Protein AF-A0A1E3Y4F1-F1 (afdb_monomer)

Foldseek 3Di:
DDWDWDADPLEIEIEDAEEADPVCLVVVLVVLVVVVVVPRQHYEYECQRYPYYDPSNVLSLLVSQVVSVVVLGAYEYENQDPRNVVVCVVVVNPVVHHYDHDDVVSSVVRVVCVVDVDDPDDDDDPVVVVVSVVVNVVVVVVVPPDDDDDDDPPDVPVVVVVVVVVPDDDPDPDDDDDD

Mean predicted aligned error: 14.61 Å

Nearest PDB structures (foldseek):
  1th8-assembly1_B  TM=9.232E-01  e=1.008E-09  Geobacillus stearothermophilus
  1til-assembly1_B  TM=9.356E-01  e=2.520E-09  Geobacillus stearothermophilus
  1sbo-assembly1_A  TM=9.143E-01  e=2.019E-07  Thermotoga maritima
  2ka5-assembly1_A  TM=8.966E-01  e=1.638E-06  Thermotoga maritima
  3zxn-assembly1_A  TM=8.193E-01  e=1.023E-05  Moorella thermoacetica ATCC 39073

Solvent-accessible surface area (backbone atoms only — not comparable to full-atom values): 10620 Å² total; per-residue (Å²): 109,55,72,49,75,50,77,55,98,81,27,38,37,35,40,44,36,42,55,28,33,77,81,37,22,57,62,55,40,50,53,53,51,50,45,42,73,75,65,54,44,26,38,30,37,40,34,63,53,36,74,42,66,38,72,49,28,50,48,47,53,50,54,48,42,54,59,24,54,78,70,77,26,43,56,28,40,21,32,66,38,74,67,44,45,49,51,32,54,76,69,65,41,59,86,79,47,52,73,43,76,40,68,71,57,34,51,49,53,49,54,46,50,73,77,42,94,75,85,91,86,74,82,67,54,73,64,56,48,49,56,49,49,53,66,54,52,60,60,70,68,71,80,75,84,87,80,82,77,86,89,92,84,86,55,71,67,64,48,53,54,53,54,58,58,70,69,65,71,92,81,77,96,80,86,84,83,90,131

Structure (mmCIF, N/CA/C/O backbone):
data_AF-A0A1E3Y4F1-F1
#
_entry.id   AF-A0A1E3Y4F1-F1
#
loop_
_atom_site.group_PDB
_atom_site.id
_atom_site.type_symbol
_atom_site.label_atom_id
_atom_site.label_alt_id
_atom_site.label_comp_id
_atom_site.label_asym_id
_atom_site.label_entity_id
_atom_site.label_seq_id
_atom_site.pdbx_PDB_ins_code
_atom_site.Cartn_x
_atom_site.Cartn_y
_atom_site.Cartn_z
_atom_site.occupancy
_atom_site.B_iso_or_equiv
_atom_site.auth_seq_id
_atom_site.auth_comp_id
_atom_site.auth_asym_id
_atom_site.auth_atom_id
_atom_site.pdbx_PDB_model_num
ATOM 1 N N . MET A 1 1 ? 14.182 -4.616 0.245 1.00 84.06 1 MET A N 1
ATOM 2 C CA . MET A 1 1 ? 13.225 -3.517 0.500 1.00 84.06 1 MET A CA 1
ATOM 3 C C . MET A 1 1 ? 12.906 -3.543 1.983 1.00 84.06 1 MET A C 1
ATOM 5 O O . MET A 1 1 ? 12.729 -4.639 2.499 1.00 84.06 1 MET A O 1
ATOM 9 N N . ALA A 1 2 ? 12.867 -2.395 2.658 1.00 87.25 2 ALA A N 1
ATOM 10 C CA . ALA A 1 2 ? 12.383 -2.315 4.036 1.00 87.25 2 ALA A CA 1
ATOM 11 C C . ALA A 1 2 ? 10.974 -1.716 4.046 1.00 87.25 2 ALA A C 1
ATOM 13 O O . ALA A 1 2 ? 10.714 -0.758 3.312 1.00 87.25 2 ALA A O 1
ATOM 14 N N . VAL A 1 3 ? 10.089 -2.281 4.866 1.00 91.06 3 VAL A N 1
ATOM 15 C CA . VAL A 1 3 ? 8.741 -1.760 5.109 1.00 91.06 3 VAL A CA 1
ATOM 16 C C . VAL A 1 3 ? 8.656 -1.412 6.581 1.00 91.06 3 VAL A C 1
ATOM 18 O O . VAL A 1 3 ? 8.758 -2.291 7.431 1.00 91.06 3 VAL A O 1
ATOM 21 N N . ALA A 1 4 ? 8.514 -0.126 6.879 1.00 93.25 4 ALA A N 1
ATOM 22 C CA . ALA A 1 4 ? 8.180 0.314 8.223 1.00 93.25 4 ALA A CA 1
ATOM 23 C C . ALA A 1 4 ? 6.662 0.473 8.328 1.00 93.25 4 ALA A C 1
ATOM 25 O O . ALA A 1 4 ? 6.019 0.911 7.374 1.00 93.25 4 ALA A O 1
ATOM 26 N N . SER A 1 5 ? 6.093 0.152 9.487 1.00 92.31 5 SER A N 1
ATOM 27 C CA . SER A 1 5 ? 4.697 0.457 9.794 1.00 92.31 5 SER A CA 1
ATOM 28 C C . SER A 1 5 ? 4.592 1.115 11.160 1.00 92.31 5 SER A C 1
ATOM 30 O O . SER A 1 5 ? 5.183 0.632 12.124 1.00 92.31 5 SER A O 1
ATOM 32 N N . THR A 1 6 ? 3.814 2.185 11.257 1.00 94.75 6 THR A N 1
ATOM 33 C CA . THR A 1 6 ? 3.471 2.840 12.523 1.00 94.75 6 THR A CA 1
ATOM 34 C C . THR A 1 6 ? 1.968 3.068 12.590 1.00 94.75 6 THR A C 1
ATOM 36 O O . THR A 1 6 ? 1.309 3.157 11.559 1.00 94.75 6 THR A O 1
ATOM 39 N N . THR A 1 7 ? 1.402 3.133 13.792 1.00 93.50 7 THR A N 1
ATOM 40 C CA . THR A 1 7 ? -0.025 3.425 13.975 1.00 93.50 7 THR A CA 1
ATOM 41 C C . THR A 1 7 ? -0.181 4.790 14.628 1.00 93.50 7 THR A C 1
ATOM 43 O O . THR A 1 7 ? 0.391 5.033 15.688 1.00 93.50 7 THR A O 1
ATOM 46 N N . LYS A 1 8 ? -0.957 5.671 13.995 1.00 89.88 8 LYS A N 1
ATOM 47 C CA . LYS A 1 8 ? -1.284 7.022 14.471 1.00 89.88 8 LYS A CA 1
ATOM 48 C C . LYS A 1 8 ? -2.786 7.225 14.343 1.00 89.88 8 LYS A C 1
ATOM 50 O O . LYS A 1 8 ? -3.333 6.953 13.284 1.00 89.88 8 LYS A O 1
ATOM 55 N N . ASP A 1 9 ? -3.466 7.629 15.412 1.00 85.88 9 ASP A N 1
ATOM 56 C CA . ASP A 1 9 ? -4.914 7.907 15.401 1.00 85.88 9 ASP A CA 1
ATOM 57 C C . ASP A 1 9 ? -5.775 6.777 14.797 1.00 85.88 9 ASP A C 1
ATOM 59 O O . ASP A 1 9 ? -6.748 7.006 14.077 1.00 85.88 9 ASP A O 1
ATOM 63 N N . ALA A 1 10 ? -5.400 5.522 15.086 1.00 88.56 10 ALA A N 1
ATOM 64 C CA . ALA A 1 10 ? -6.004 4.303 14.531 1.00 88.56 10 ALA A CA 1
ATOM 65 C C . ALA A 1 10 ? -5.912 4.164 12.992 1.00 88.56 10 ALA A C 1
ATOM 67 O O . ALA A 1 10 ? -6.635 3.365 12.390 1.00 88.56 10 ALA A O 1
ATOM 68 N N . VAL A 1 11 ? -4.991 4.902 12.374 1.00 95.19 11 VAL A N 1
ATOM 69 C CA . VAL A 1 11 ? -4.521 4.743 10.998 1.00 95.19 11 VAL A CA 1
ATOM 70 C C . VAL A 1 11 ? -3.157 4.062 11.020 1.00 95.19 11 VAL A C 1
ATOM 72 O O . VAL A 1 11 ? -2.228 4.512 11.691 1.00 95.19 11 VAL A O 1
ATOM 75 N N . THR A 1 12 ? -3.018 2.975 10.271 1.00 96.69 12 THR A N 1
ATOM 76 C CA . THR A 1 12 ? -1.735 2.312 10.050 1.00 96.69 12 THR A CA 1
ATOM 77 C C . THR A 1 12 ? -1.034 2.973 8.868 1.00 96.69 12 THR A C 1
ATOM 79 O O . THR A 1 12 ? -1.471 2.853 7.724 1.00 96.69 12 THR A O 1
ATOM 82 N N . VAL A 1 13 ? 0.058 3.680 9.146 1.00 97.06 13 VAL A N 1
ATOM 83 C CA . VAL A 1 13 ? 0.935 4.273 8.136 1.00 97.06 13 VAL A CA 1
ATOM 84 C C . VAL A 1 13 ? 1.992 3.244 7.749 1.00 97.06 13 VAL A C 1
ATOM 86 O O . VAL A 1 13 ? 2.736 2.776 8.612 1.00 97.06 13 VAL A O 1
ATOM 89 N N . VAL A 1 14 ? 2.057 2.885 6.469 1.00 97.25 14 VAL A N 1
ATOM 90 C CA . VAL A 1 14 ? 3.014 1.915 5.920 1.00 97.25 14 VAL A CA 1
ATOM 91 C C . VAL A 1 14 ? 3.955 2.635 4.960 1.00 97.25 14 VAL A C 1
ATOM 93 O O . VAL A 1 14 ? 3.506 3.231 3.985 1.00 97.25 14 VAL A O 1
ATOM 96 N N . SER A 1 15 ? 5.259 2.546 5.213 1.00 97.25 15 SER A N 1
ATOM 97 C CA . SER A 1 15 ? 6.303 3.271 4.482 1.00 97.25 15 SER A CA 1
ATOM 98 C C . SER A 1 15 ? 7.316 2.298 3.865 1.00 97.25 15 SER A C 1
ATOM 100 O O . SER A 1 15 ? 8.365 2.027 4.466 1.00 97.25 15 SER A O 1
ATOM 102 N N . PRO A 1 16 ? 7.022 1.717 2.687 1.00 96.81 16 PRO A N 1
ATOM 103 C CA . PRO A 1 16 ? 8.003 0.961 1.917 1.00 96.81 16 PRO A CA 1
ATOM 104 C C . PRO A 1 16 ? 9.137 1.861 1.399 1.00 96.81 16 PRO A C 1
ATOM 106 O O . PRO A 1 16 ? 8.956 3.040 1.101 1.00 96.81 16 PRO A O 1
ATOM 109 N N . THR A 1 17 ? 10.332 1.288 1.263 1.00 95.94 17 THR A N 1
ATOM 110 C CA . THR A 1 17 ? 11.535 2.002 0.804 1.00 95.94 17 THR A CA 1
ATOM 111 C C . THR A 1 17 ? 12.248 1.249 -0.320 1.00 95.94 17 THR A C 1
ATOM 113 O O . THR A 1 17 ? 12.501 0.044 -0.222 1.00 95.94 17 THR A O 1
ATOM 116 N N . GLY A 1 18 ? 12.621 1.965 -1.383 1.00 95.00 18 GLY A N 1
ATOM 117 C CA . GLY A 1 18 ? 13.304 1.410 -2.552 1.00 95.00 18 GLY A CA 1
ATOM 118 C C . GLY A 1 18 ? 12.340 0.983 -3.660 1.00 95.00 18 GLY A C 1
ATOM 119 O O . GLY A 1 18 ? 11.479 1.757 -4.068 1.00 95.00 18 GLY A O 1
ATOM 120 N N . VAL A 1 19 ? 12.513 -0.230 -4.185 1.00 95.31 19 VAL A N 1
ATOM 121 C CA . VAL A 1 19 ? 11.747 -0.746 -5.332 1.00 95.31 19 VAL A CA 1
ATOM 122 C C . VAL A 1 19 ? 10.693 -1.750 -4.870 1.00 95.31 19 VAL A C 1
ATOM 124 O O . VAL A 1 19 ? 11.007 -2.645 -4.080 1.00 95.31 19 VAL A O 1
ATOM 127 N N . ILE A 1 20 ? 9.475 -1.627 -5.405 1.00 96.19 20 ILE A N 1
ATOM 128 C CA . ILE A 1 20 ? 8.380 -2.594 -5.258 1.00 96.19 20 ILE A CA 1
ATOM 129 C C . ILE A 1 20 ? 8.225 -3.379 -6.578 1.00 96.19 20 ILE A C 1
ATOM 131 O O . ILE A 1 20 ? 7.494 -2.983 -7.494 1.00 96.19 20 ILE A O 1
ATOM 135 N N . ASP A 1 21 ? 8.965 -4.482 -6.684 1.00 94.38 21 ASP A N 1
ATOM 136 C CA . ASP A 1 21 ? 9.002 -5.413 -7.818 1.00 94.38 21 ASP A CA 1
ATOM 137 C C . ASP A 1 21 ? 8.428 -6.787 -7.434 1.00 94.38 21 ASP A C 1
ATOM 139 O O . ASP A 1 21 ? 7.970 -6.980 -6.312 1.00 94.38 21 ASP A O 1
ATOM 143 N N . THR A 1 22 ? 8.454 -7.761 -8.343 1.00 92.12 22 THR A N 1
ATOM 144 C CA . THR A 1 22 ? 7.969 -9.127 -8.081 1.00 92.12 22 THR A CA 1
ATOM 145 C C . THR A 1 22 ? 8.610 -9.776 -6.849 1.00 92.12 22 THR A C 1
ATOM 147 O O . THR A 1 22 ? 7.941 -10.512 -6.132 1.00 92.12 22 THR A O 1
ATOM 150 N N . ARG A 1 23 ? 9.886 -9.492 -6.563 1.00 93.56 23 ARG A N 1
ATOM 151 C CA . ARG A 1 23 ? 10.617 -10.075 -5.429 1.00 93.56 23 ARG A CA 1
ATOM 152 C C . ARG A 1 23 ? 10.286 -9.363 -4.121 1.00 93.56 23 ARG A C 1
ATOM 154 O O . ARG A 1 23 ? 10.249 -9.994 -3.071 1.00 93.56 23 ARG A O 1
ATOM 161 N N . THR A 1 24 ? 10.096 -8.047 -4.150 1.00 95.31 24 THR A N 1
ATOM 162 C CA . THR A 1 24 ? 9.849 -7.254 -2.934 1.00 95.31 24 THR A CA 1
ATOM 163 C C . THR A 1 24 ? 8.364 -7.081 -2.616 1.00 95.31 24 THR A C 1
ATOM 165 O O . THR A 1 24 ? 8.026 -6.799 -1.466 1.00 95.31 24 THR A O 1
ATOM 168 N N . ALA A 1 25 ? 7.476 -7.314 -3.586 1.00 94.44 25 ALA A N 1
ATOM 169 C CA . ALA A 1 25 ? 6.029 -7.246 -3.416 1.00 94.44 25 ALA A CA 1
ATOM 170 C C . ALA A 1 25 ? 5.513 -8.229 -2.357 1.00 94.44 25 ALA A C 1
ATOM 172 O O . ALA A 1 25 ? 4.644 -7.846 -1.584 1.00 94.44 25 ALA A O 1
ATOM 173 N N . GLN A 1 26 ? 6.087 -9.432 -2.245 1.00 93.56 26 GLN A N 1
ATOM 174 C CA . GLN A 1 26 ? 5.681 -10.415 -1.230 1.00 93.56 26 GLN A CA 1
ATOM 175 C C . GLN A 1 26 ? 5.902 -9.890 0.199 1.00 93.56 26 GLN A C 1
ATOM 177 O O . GLN A 1 26 ? 5.025 -9.998 1.050 1.00 93.56 26 GLN A O 1
ATOM 182 N N . ALA A 1 27 ? 7.043 -9.243 0.461 1.00 92.62 27 ALA A N 1
ATOM 183 C CA . ALA A 1 27 ? 7.323 -8.646 1.769 1.00 92.62 27 ALA A CA 1
ATOM 184 C C . ALA A 1 27 ? 6.408 -7.442 2.066 1.00 92.62 27 ALA A C 1
ATOM 186 O O . ALA A 1 27 ? 5.966 -7.251 3.203 1.00 92.62 27 ALA A O 1
ATOM 187 N N . PHE A 1 28 ? 6.111 -6.637 1.039 1.00 96.31 28 PHE A N 1
ATOM 188 C CA . PHE A 1 28 ? 5.155 -5.535 1.14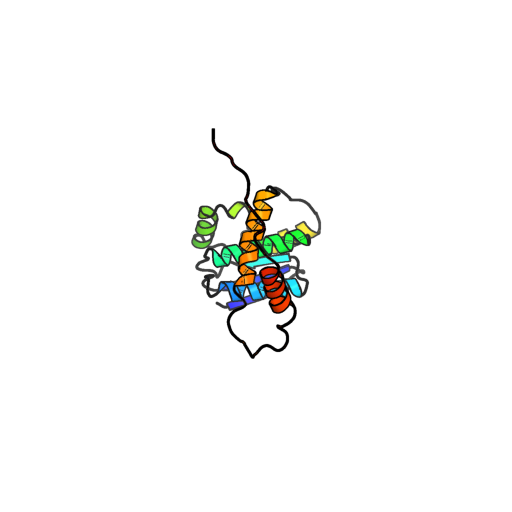3 1.00 96.31 28 PHE A CA 1
ATOM 189 C C . PHE A 1 28 ? 3.743 -6.042 1.463 1.00 96.31 28 PHE A C 1
ATOM 191 O O . PHE A 1 28 ? 3.102 -5.548 2.392 1.00 96.31 28 PHE A O 1
ATOM 198 N N . GLU A 1 29 ? 3.296 -7.075 0.750 1.00 96.19 29 GLU A N 1
ATOM 199 C CA . GLU A 1 29 ? 2.017 -7.740 0.965 1.00 96.19 29 GLU A CA 1
ATOM 200 C C . GLU A 1 29 ? 1.921 -8.319 2.373 1.00 96.19 29 GLU A C 1
ATOM 202 O O . GLU A 1 29 ? 0.982 -7.988 3.095 1.00 96.19 29 GLU A O 1
ATOM 207 N N . ALA A 1 30 ? 2.914 -9.102 2.801 1.00 95.06 30 ALA A N 1
ATOM 208 C CA . ALA A 1 30 ? 2.932 -9.727 4.119 1.00 95.06 30 ALA A CA 1
ATOM 209 C C . ALA A 1 30 ? 2.750 -8.699 5.246 1.00 95.06 30 ALA A C 1
ATOM 211 O O . ALA A 1 30 ? 1.953 -8.921 6.155 1.00 95.06 30 ALA A O 1
ATOM 212 N N . THR A 1 31 ? 3.406 -7.537 5.150 1.00 95.00 31 THR A N 1
ATOM 213 C CA . THR A 1 31 ? 3.272 -6.465 6.151 1.00 95.00 31 THR A CA 1
ATOM 214 C C . THR A 1 31 ? 1.844 -5.913 6.204 1.00 95.00 31 THR A C 1
ATOM 216 O O . THR A 1 31 ? 1.272 -5.754 7.284 1.00 95.00 31 THR A O 1
ATOM 219 N N . MET A 1 32 ? 1.231 -5.644 5.047 1.00 95.69 32 MET A N 1
ATOM 220 C CA . MET A 1 32 ? -0.144 -5.137 5.005 1.00 95.69 32 MET A CA 1
ATOM 221 C C . MET A 1 32 ? -1.160 -6.183 5.471 1.00 95.69 32 MET A C 1
ATOM 223 O O . MET A 1 32 ? -2.077 -5.856 6.225 1.00 95.69 32 MET A O 1
ATOM 227 N N . VAL A 1 33 ? -0.991 -7.441 5.056 1.00 96.31 33 VAL A N 1
ATOM 228 C CA . VAL A 1 33 ? -1.872 -8.550 5.441 1.00 96.31 33 VAL A CA 1
ATOM 229 C C . VAL A 1 33 ? -1.768 -8.834 6.935 1.00 96.31 33 VAL A C 1
ATOM 231 O O . VAL A 1 33 ? -2.799 -9.012 7.579 1.00 96.31 33 VAL A O 1
ATOM 234 N N . GLN A 1 34 ? -0.563 -8.804 7.508 1.00 95.62 34 GLN A N 1
ATOM 235 C CA . GLN A 1 34 ? -0.366 -8.948 8.947 1.00 95.62 34 GLN A CA 1
ATOM 236 C C . GLN A 1 34 ? -1.089 -7.832 9.711 1.00 95.62 34 GLN A C 1
ATOM 238 O O . GLN A 1 34 ? -1.868 -8.117 10.617 1.00 95.62 34 GLN A O 1
ATOM 243 N N . ALA A 1 35 ? -0.889 -6.566 9.330 1.00 94.44 35 ALA A N 1
ATOM 244 C CA . ALA A 1 35 ? -1.565 -5.441 9.976 1.00 94.44 35 ALA A CA 1
ATOM 245 C C . ALA A 1 35 ? -3.098 -5.546 9.862 1.00 94.44 35 ALA A C 1
ATOM 247 O O . ALA A 1 35 ? -3.820 -5.299 10.830 1.00 94.44 35 ALA A O 1
ATOM 248 N N . PHE A 1 36 ? -3.604 -5.969 8.700 1.00 95.25 36 PHE A N 1
ATOM 249 C CA . PHE A 1 36 ? -5.031 -6.204 8.483 1.00 95.25 36 PHE A CA 1
ATOM 250 C C . PHE A 1 36 ? -5.573 -7.332 9.370 1.00 95.25 36 PHE A C 1
ATOM 252 O O . PHE A 1 36 ? -6.628 -7.174 9.993 1.00 95.25 36 PHE A O 1
ATOM 259 N N . GLY A 1 37 ? -4.847 -8.450 9.461 1.00 94.44 37 GLY A N 1
ATOM 260 C CA . GLY A 1 37 ? -5.171 -9.580 10.333 1.00 94.44 37 GLY A CA 1
ATOM 261 C C . GLY A 1 37 ? -5.219 -9.184 11.809 1.00 94.44 37 GLY A C 1
ATOM 262 O O . GLY A 1 37 ? -6.114 -9.615 12.528 1.00 94.44 37 GLY A O 1
ATOM 263 N N . SER A 1 38 ? -4.347 -8.264 12.225 1.00 93.50 38 SER A N 1
ATOM 264 C CA . SER A 1 38 ? -4.323 -7.677 13.573 1.00 93.50 38 SER A CA 1
ATOM 265 C C . SER A 1 38 ? -5.422 -6.638 13.837 1.00 93.50 38 SER A C 1
ATOM 267 O O . SER A 1 38 ? -5.444 -6.027 14.902 1.00 93.50 38 SER A O 1
ATOM 269 N N . GLY A 1 39 ? -6.338 -6.411 12.891 1.00 93.31 39 GLY A N 1
ATOM 270 C CA . GLY A 1 39 ? -7.502 -5.544 13.087 1.00 93.31 39 GLY A CA 1
ATOM 271 C C . GLY A 1 39 ? -7.398 -4.150 12.470 1.00 93.31 39 GLY A C 1
ATOM 272 O O . GLY A 1 39 ? -8.359 -3.391 12.571 1.00 93.31 39 GLY A O 1
ATOM 273 N N . ALA A 1 40 ? -6.302 -3.799 11.790 1.00 95.12 40 ALA A N 1
ATOM 274 C CA . ALA A 1 40 ? -6.203 -2.502 11.121 1.00 95.12 40 ALA A CA 1
ATOM 275 C C . ALA A 1 40 ? -7.227 -2.385 9.977 1.00 95.12 40 ALA A C 1
ATOM 277 O O . ALA A 1 40 ? -7.422 -3.316 9.188 1.00 95.12 40 ALA A O 1
ATOM 278 N N . ARG A 1 41 ? -7.899 -1.232 9.884 1.00 95.62 41 ARG A N 1
ATOM 279 C CA . ARG A 1 41 ? -8.937 -0.946 8.869 1.00 95.62 41 ARG A CA 1
ATOM 280 C C . ARG A 1 41 ? -8.703 0.355 8.105 1.00 95.62 41 ARG A C 1
ATOM 282 O O . ARG A 1 41 ? -9.404 0.621 7.138 1.00 95.62 41 ARG A O 1
ATOM 289 N N . ALA A 1 42 ? -7.735 1.160 8.522 1.00 96.50 42 ALA A N 1
ATOM 290 C CA . ALA A 1 42 ? -7.375 2.406 7.868 1.00 96.50 42 ALA A CA 1
ATOM 291 C C . ALA A 1 42 ? -5.882 2.369 7.557 1.00 96.50 42 ALA A C 1
ATOM 293 O O . ALA A 1 42 ? -5.071 2.236 8.472 1.00 96.50 42 ALA A O 1
ATOM 294 N N . PHE A 1 43 ? -5.538 2.455 6.277 1.00 97.56 43 PHE A N 1
ATOM 295 C CA . PHE A 1 43 ? -4.168 2.339 5.797 1.00 97.56 43 PHE A CA 1
ATOM 296 C C . PHE A 1 43 ? -3.772 3.584 5.015 1.00 97.56 43 PHE A C 1
ATOM 298 O O . PHE A 1 43 ? -4.402 3.915 4.012 1.00 97.56 43 PHE A O 1
ATOM 305 N N . ALA A 1 44 ? -2.705 4.242 5.454 1.00 97.75 44 ALA A N 1
ATOM 306 C CA . ALA A 1 44 ? -2.057 5.314 4.715 1.00 97.75 44 ALA A CA 1
ATOM 307 C C . ALA A 1 44 ? -0.710 4.798 4.192 1.00 97.75 44 ALA A C 1
ATOM 309 O O . ALA A 1 44 ? 0.137 4.382 4.978 1.00 97.75 44 ALA A O 1
ATOM 310 N N . ILE A 1 45 ? -0.510 4.782 2.877 1.00 97.94 45 ILE A N 1
ATO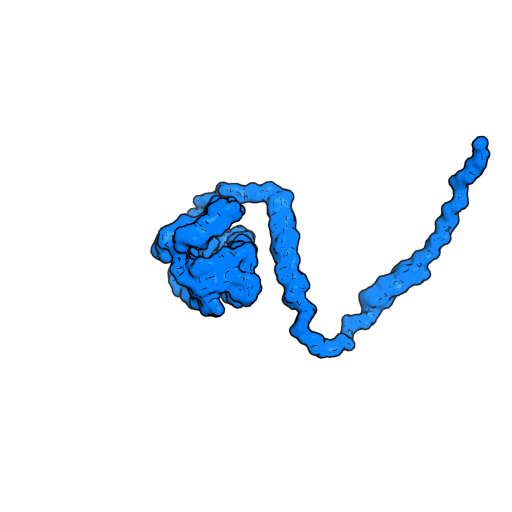M 311 C CA . ILE A 1 45 ? 0.711 4.253 2.262 1.00 97.94 45 ILE A CA 1
ATOM 312 C C . ILE A 1 45 ? 1.598 5.412 1.817 1.00 97.94 45 ILE A C 1
ATOM 314 O O . ILE A 1 45 ? 1.238 6.161 0.908 1.00 97.94 45 ILE A O 1
ATOM 318 N N . ASP A 1 46 ? 2.766 5.525 2.441 1.00 97.69 46 ASP A N 1
ATOM 319 C CA . ASP A 1 46 ? 3.802 6.488 2.082 1.00 97.69 46 ASP A CA 1
ATOM 320 C C . ASP A 1 46 ? 4.670 5.930 0.952 1.00 97.69 46 ASP A C 1
ATOM 322 O O . ASP A 1 46 ? 5.499 5.040 1.157 1.00 97.69 46 ASP A O 1
ATOM 326 N N . LEU A 1 47 ? 4.498 6.465 -0.253 1.00 97.12 47 LEU A N 1
ATOM 327 C CA . LEU A 1 47 ? 5.307 6.111 -1.418 1.00 97.12 47 LEU A CA 1
ATOM 328 C C . LEU A 1 47 ? 6.487 7.076 -1.634 1.00 97.12 47 LEU A C 1
ATOM 330 O O . LEU A 1 47 ? 7.201 6.946 -2.629 1.00 97.12 47 LEU A O 1
ATOM 334 N N . GLY A 1 48 ? 6.755 7.992 -0.694 1.00 96.31 48 GLY A N 1
ATOM 335 C CA . GLY A 1 48 ? 7.788 9.029 -0.805 1.00 96.31 48 GLY A CA 1
ATOM 336 C C . GLY A 1 48 ? 9.207 8.491 -0.942 1.00 96.31 48 GLY A C 1
ATOM 337 O O . GLY A 1 48 ? 10.056 9.101 -1.592 1.00 96.31 48 GLY A O 1
ATOM 338 N N . LYS A 1 49 ? 9.469 7.312 -0.372 1.00 96.19 49 LYS A N 1
ATOM 339 C CA . LYS A 1 49 ? 10.762 6.617 -0.468 1.00 96.19 49 LYS A CA 1
ATOM 340 C C . LY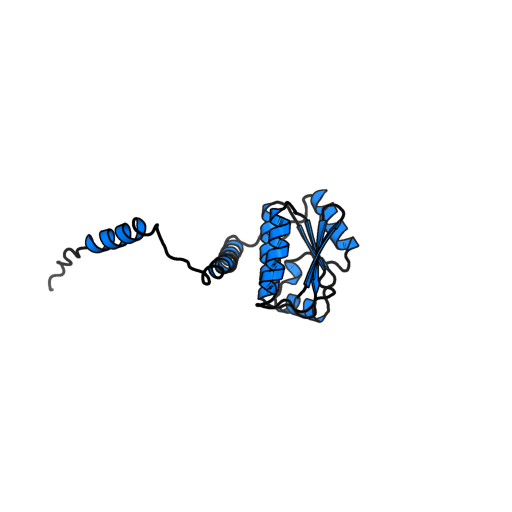S A 1 49 ? 10.757 5.481 -1.494 1.00 96.19 49 LYS A C 1
ATOM 342 O O . LYS A 1 49 ? 11.714 4.704 -1.546 1.00 96.19 49 LYS A O 1
ATOM 347 N N . VAL A 1 50 ? 9.704 5.376 -2.307 1.00 96.44 50 VAL A N 1
ATOM 348 C CA . VAL A 1 50 ? 9.595 4.387 -3.381 1.00 96.44 50 VAL A CA 1
ATOM 349 C C . VAL A 1 50 ? 10.126 4.983 -4.681 1.00 96.44 50 VAL A C 1
ATOM 351 O O . VAL A 1 50 ? 9.627 5.984 -5.194 1.00 96.44 50 VAL A O 1
ATOM 354 N N . THR A 1 51 ? 11.154 4.349 -5.237 1.00 93.31 51 THR A N 1
ATOM 355 C CA . THR A 1 51 ? 11.817 4.800 -6.470 1.00 93.31 51 THR A CA 1
ATOM 356 C C . THR A 1 51 ? 11.195 4.194 -7.723 1.00 93.31 51 THR A C 1
ATOM 358 O O . THR A 1 51 ? 11.272 4.789 -8.800 1.00 93.31 51 THR A O 1
ATOM 361 N N . LEU A 1 52 ? 10.580 3.017 -7.595 1.00 92.62 52 LEU A N 1
ATOM 362 C CA . LEU A 1 52 ? 9.902 2.312 -8.675 1.00 92.62 52 LEU A CA 1
ATOM 363 C C . LEU A 1 52 ? 8.849 1.359 -8.104 1.00 92.62 52 LEU A C 1
ATOM 365 O O . LEU A 1 52 ? 9.100 0.662 -7.121 1.00 92.62 52 LEU A O 1
ATOM 369 N N . ILE A 1 53 ? 7.704 1.286 -8.777 1.00 95.12 53 ILE A N 1
ATOM 370 C CA . ILE A 1 53 ? 6.663 0.289 -8.538 1.00 95.12 53 ILE A CA 1
ATOM 371 C C . ILE A 1 53 ? 6.319 -0.404 -9.859 1.00 95.12 53 ILE A C 1
ATOM 373 O O . ILE A 1 53 ? 6.279 0.235 -10.909 1.00 95.12 53 ILE A O 1
ATOM 377 N N . THR A 1 54 ? 6.110 -1.715 -9.804 1.00 92.62 54 THR A N 1
ATOM 378 C CA . THR A 1 54 ? 5.719 -2.557 -10.948 1.00 92.62 54 THR A CA 1
ATOM 379 C C . THR A 1 54 ? 4.285 -3.075 -10.785 1.00 92.62 54 THR A C 1
ATOM 381 O O . THR A 1 54 ? 3.640 -2.826 -9.763 1.00 92.62 54 THR A O 1
ATOM 384 N N . SER A 1 55 ? 3.791 -3.847 -11.759 1.00 91.81 55 SER A N 1
ATOM 385 C CA . SER A 1 55 ? 2.478 -4.506 -11.695 1.00 91.81 55 SER A CA 1
ATOM 386 C C . SER A 1 55 ? 2.292 -5.364 -10.438 1.00 91.81 55 SER A C 1
ATOM 388 O O . SER A 1 55 ? 1.206 -5.362 -9.865 1.00 91.81 55 SER A O 1
ATOM 390 N N . ALA A 1 56 ? 3.347 -6.032 -9.957 1.00 92.94 56 ALA A N 1
ATOM 391 C CA . ALA A 1 56 ? 3.299 -6.821 -8.727 1.00 92.94 56 ALA A CA 1
ATOM 392 C C . ALA A 1 56 ? 2.984 -5.951 -7.498 1.00 92.94 56 ALA A C 1
ATOM 394 O O . ALA A 1 56 ? 2.119 -6.294 -6.699 1.00 92.94 56 ALA A O 1
ATOM 395 N N . GLY A 1 57 ? 3.626 -4.785 -7.376 1.00 94.19 57 GLY A N 1
ATOM 396 C CA . GLY A 1 57 ? 3.360 -3.846 -6.283 1.00 94.19 57 GLY A CA 1
ATOM 397 C C . GLY A 1 57 ? 1.977 -3.204 -6.367 1.00 94.19 57 GLY A C 1
ATOM 398 O O . GLY A 1 57 ? 1.275 -3.093 -5.366 1.00 94.19 57 GLY A O 1
ATOM 399 N N . ILE A 1 58 ? 1.559 -2.829 -7.576 1.00 94.00 58 ILE A N 1
ATOM 400 C CA . ILE A 1 58 ? 0.216 -2.297 -7.827 1.00 94.00 58 ILE A CA 1
ATOM 401 C C . ILE A 1 58 ? -0.849 -3.316 -7.433 1.00 94.00 58 ILE A C 1
ATOM 403 O O . ILE A 1 58 ? -1.789 -2.970 -6.725 1.00 94.00 58 ILE A O 1
ATOM 407 N N . ARG A 1 59 ? -0.692 -4.579 -7.841 1.00 93.69 59 ARG A N 1
ATOM 408 C CA . ARG A 1 59 ? -1.622 -5.659 -7.499 1.00 93.69 59 ARG A CA 1
ATOM 409 C C . ARG A 1 59 ? -1.827 -5.763 -5.992 1.00 93.69 59 ARG A C 1
ATOM 411 O O . ARG A 1 59 ? -2.959 -5.898 -5.544 1.00 93.69 59 ARG A O 1
ATOM 418 N N . VAL A 1 60 ? -0.745 -5.662 -5.225 1.00 96.25 60 VAL A N 1
ATOM 419 C CA . VAL A 1 60 ? -0.778 -5.689 -3.761 1.00 96.25 60 VAL A CA 1
ATOM 420 C C . VAL A 1 60 ? -1.601 -4.515 -3.203 1.00 96.25 60 VAL A C 1
ATOM 422 O O . VAL A 1 60 ? -2.447 -4.724 -2.334 1.00 96.25 60 VAL A O 1
ATOM 425 N N . LEU A 1 61 ? -1.444 -3.303 -3.751 1.00 96.31 61 LEU A N 1
ATOM 426 C CA . LEU A 1 61 ? -2.263 -2.140 -3.375 1.00 96.31 61 LEU A CA 1
ATOM 427 C C . LEU A 1 61 ? -3.744 -2.328 -3.723 1.00 96.31 61 LEU A C 1
ATOM 429 O O . LEU A 1 61 ? -4.609 -2.034 -2.896 1.00 96.31 61 LEU A O 1
ATOM 433 N N . VAL A 1 62 ? -4.055 -2.830 -4.922 1.00 93.75 62 VAL A N 1
ATOM 434 C CA . VAL A 1 62 ? -5.451 -3.020 -5.336 1.00 93.75 62 VAL A CA 1
ATOM 435 C C . VAL A 1 62 ? -6.109 -4.130 -4.508 1.00 93.75 62 VAL A C 1
ATOM 437 O O . VAL A 1 62 ? -7.193 -3.927 -3.967 1.00 93.75 62 VAL A O 1
ATOM 440 N N . MET A 1 63 ? -5.430 -5.263 -4.309 1.00 95.31 63 MET A N 1
ATOM 441 C CA . MET A 1 63 ? -5.885 -6.345 -3.428 1.00 95.31 63 MET A CA 1
ATOM 442 C C . MET A 1 63 ? -6.235 -5.812 -2.034 1.00 95.31 63 MET A C 1
ATOM 444 O O . MET A 1 63 ? -7.310 -6.106 -1.503 1.00 95.31 63 MET A O 1
ATOM 448 N N . MET A 1 64 ? -5.366 -4.975 -1.463 1.00 96.44 64 MET A N 1
ATOM 449 C CA . MET A 1 64 ? -5.587 -4.406 -0.139 1.00 96.44 64 MET A CA 1
ATOM 450 C C . MET A 1 64 ? -6.763 -3.424 -0.109 1.00 96.44 64 MET A C 1
ATOM 452 O O . MET A 1 64 ? -7.587 -3.489 0.803 1.00 96.44 64 MET A O 1
ATOM 456 N N . SER A 1 65 ? -6.895 -2.568 -1.129 1.00 94.25 65 SER A N 1
ATOM 457 C CA . SER A 1 65 ? -8.048 -1.673 -1.293 1.00 94.25 65 SER A CA 1
ATOM 458 C C . SER A 1 65 ? -9.364 -2.458 -1.278 1.00 94.25 65 SER A C 1
ATOM 460 O O . SER A 1 65 ? -10.268 -2.147 -0.503 1.00 94.25 65 SER A O 1
ATOM 462 N N . HIS A 1 66 ? -9.441 -3.553 -2.040 1.00 91.44 66 HIS A N 1
ATOM 463 C CA . HIS A 1 66 ? -10.622 -4.418 -2.082 1.00 91.44 66 HIS A CA 1
ATOM 464 C C . HIS A 1 66 ? -10.915 -5.091 -0.734 1.00 91.44 66 HIS A C 1
ATOM 466 O O . HIS A 1 66 ? -12.065 -5.103 -0.286 1.00 91.44 66 HIS A O 1
ATOM 472 N N . ARG A 1 67 ? -9.896 -5.629 -0.048 1.00 93.62 67 ARG A N 1
ATOM 473 C CA . ARG A 1 67 ? -10.075 -6.228 1.289 1.00 93.62 67 ARG A CA 1
ATOM 474 C C . ARG A 1 67 ? -10.629 -5.220 2.290 1.00 93.62 67 ARG A C 1
ATOM 476 O O . ARG A 1 67 ? -11.530 -5.562 3.053 1.00 93.62 67 ARG A O 1
ATOM 483 N N . LEU A 1 68 ? -10.130 -3.986 2.260 1.00 94.12 68 LEU A N 1
ATOM 484 C CA . LEU A 1 68 ? -10.574 -2.914 3.146 1.00 94.12 68 LEU A CA 1
ATOM 485 C C . LEU A 1 68 ? -12.008 -2.478 2.841 1.00 94.12 68 LEU A C 1
ATOM 487 O O . LEU A 1 68 ? -12.806 -2.372 3.768 1.00 94.12 68 LEU A O 1
ATOM 491 N N . GLN A 1 69 ? -12.380 -2.332 1.569 1.00 90.19 69 GLN A N 1
ATOM 492 C CA . GLN A 1 69 ? -13.749 -1.975 1.176 1.00 90.19 69 GLN A CA 1
ATOM 493 C C . GLN A 1 69 ? -14.797 -2.964 1.714 1.00 90.19 69 GLN A C 1
ATOM 495 O O . GLN A 1 69 ? -15.863 -2.549 2.167 1.00 90.19 69 GLN A O 1
ATOM 500 N N . ARG A 1 70 ? -14.486 -4.268 1.737 1.00 91.19 70 ARG A N 1
ATOM 501 C CA . ARG A 1 70 ? -15.392 -5.313 2.257 1.00 91.19 70 ARG A CA 1
ATOM 502 C C . ARG A 1 70 ? -15.685 -5.192 3.753 1.00 91.19 70 ARG A C 1
ATOM 504 O O . ARG A 1 70 ? -16.693 -5.720 4.210 1.00 91.19 70 ARG A O 1
ATOM 511 N N . VAL A 1 71 ? -14.816 -4.520 4.503 1.00 91.12 71 VAL A N 1
ATOM 512 C CA . VAL A 1 71 ? -14.946 -4.308 5.953 1.00 91.12 71 VAL A CA 1
ATOM 513 C C . VAL A 1 71 ? -15.167 -2.833 6.303 1.00 91.12 71 VAL A C 1
ATOM 515 O O . VAL A 1 71 ? -14.893 -2.431 7.431 1.00 91.12 71 VAL A O 1
ATOM 518 N N . ALA A 1 72 ? -15.631 -2.029 5.336 1.00 90.69 72 ALA A N 1
ATOM 519 C CA . ALA A 1 72 ? -15.813 -0.579 5.466 1.00 90.69 72 ALA A CA 1
ATOM 520 C C . ALA A 1 72 ? -14.550 0.167 5.958 1.00 90.69 72 ALA A C 1
ATOM 522 O O . ALA A 1 72 ? -14.631 1.186 6.642 1.00 90.69 72 ALA A O 1
ATOM 523 N N . GLY A 1 73 ? -13.375 -0.364 5.622 1.00 93.94 73 GLY A N 1
ATOM 524 C CA . GLY A 1 73 ? -12.079 0.274 5.812 1.00 93.94 73 GLY A CA 1
ATOM 525 C C . GLY A 1 73 ? -11.695 1.179 4.640 1.00 93.94 73 GLY A C 1
ATOM 526 O O . GLY A 1 73 ? -12.420 1.292 3.653 1.00 93.94 73 GLY A O 1
ATOM 527 N N . GLY A 1 74 ? -10.517 1.796 4.731 1.00 94.50 74 GLY A N 1
ATOM 528 C CA . GLY A 1 74 ? -10.011 2.721 3.717 1.00 94.50 74 GLY A CA 1
ATOM 529 C C . GLY A 1 74 ? -8.509 2.600 3.482 1.00 94.50 74 GLY A C 1
ATOM 530 O O . GLY A 1 74 ? -7.748 2.287 4.400 1.00 94.50 74 GLY A O 1
ATOM 531 N N . LEU A 1 75 ? -8.100 2.875 2.242 1.00 96.75 75 LEU A N 1
ATOM 532 C CA . LEU A 1 75 ? -6.712 2.939 1.791 1.00 96.75 75 LEU A CA 1
ATOM 533 C C . LEU A 1 75 ? -6.470 4.294 1.117 1.00 96.75 75 LEU A C 1
ATOM 535 O O . LEU A 1 75 ? -7.178 4.637 0.170 1.00 96.75 75 LEU A O 1
ATOM 539 N N . VAL A 1 76 ? -5.468 5.038 1.580 1.00 97.31 76 VAL A N 1
ATOM 540 C CA . VAL A 1 76 ? -5.032 6.306 0.978 1.00 97.31 76 VAL A CA 1
ATOM 541 C C . VAL A 1 76 ? -3.544 6.219 0.662 1.00 97.31 76 VAL A C 1
ATOM 543 O O . VAL A 1 76 ? -2.764 5.728 1.475 1.00 97.31 76 VAL A O 1
ATOM 546 N N . LEU A 1 77 ? -3.142 6.691 -0.514 1.00 97.88 77 LEU A N 1
ATOM 547 C CA . LEU A 1 77 ? -1.742 6.784 -0.920 1.00 97.88 77 LEU A CA 1
ATOM 548 C C . LEU A 1 77 ? -1.271 8.236 -0.805 1.00 97.88 77 LEU A C 1
ATOM 550 O O . LEU A 1 77 ? -2.029 9.161 -1.091 1.00 97.88 77 LEU A O 1
ATOM 554 N N . PHE A 1 78 ? -0.015 8.445 -0.431 1.00 97.56 78 PHE A N 1
ATOM 555 C CA . PHE A 1 78 ? 0.598 9.770 -0.450 1.00 97.56 78 PHE A CA 1
ATOM 556 C C . PHE A 1 78 ? 2.087 9.700 -0.783 1.00 97.56 78 PHE A C 1
ATOM 558 O O . PHE A 1 78 ? 2.680 8.622 -0.835 1.00 97.56 78 PHE A O 1
ATOM 565 N N . GLY A 1 79 ? 2.693 10.855 -1.066 1.00 96.06 79 GLY A N 1
ATOM 566 C CA . GLY A 1 79 ? 4.121 10.932 -1.376 1.00 96.06 79 GLY A CA 1
ATOM 567 C C . GLY A 1 79 ? 4.504 10.300 -2.719 1.00 96.06 79 GLY A C 1
ATOM 568 O O . GLY A 1 79 ? 5.628 9.840 -2.883 1.00 96.06 79 GLY A O 1
ATOM 569 N N . LEU A 1 80 ? 3.601 10.239 -3.703 1.00 95.00 80 LEU A N 1
ATOM 570 C CA . LEU A 1 80 ? 3.940 9.676 -5.012 1.00 95.00 80 LEU A CA 1
ATOM 571 C C . LEU A 1 80 ? 4.988 10.553 -5.710 1.00 95.00 80 LEU A C 1
ATOM 573 O O . LEU A 1 80 ? 4.719 11.699 -6.070 1.00 95.00 80 LEU A O 1
ATOM 577 N N . SER A 1 81 ? 6.170 9.992 -5.972 1.00 93.62 81 SER A N 1
ATOM 578 C CA . SER A 1 81 ? 7.147 10.632 -6.857 1.00 93.62 81 SER A CA 1
ATOM 579 C C . SER A 1 81 ? 6.591 10.752 -8.281 1.00 93.62 81 SER A C 1
ATOM 581 O O . SER A 1 81 ? 5.751 9.951 -8.693 1.00 93.62 81 SER A O 1
ATOM 583 N N . ALA A 1 82 ? 7.088 11.705 -9.078 1.00 93.50 82 ALA A N 1
ATOM 584 C CA . ALA A 1 82 ? 6.638 11.894 -10.466 1.00 93.50 82 ALA A CA 1
ATOM 585 C C . ALA A 1 82 ? 6.727 10.600 -11.298 1.00 93.50 82 ALA A C 1
ATOM 587 O O . ALA A 1 82 ? 5.833 10.288 -12.083 1.00 93.50 82 ALA A O 1
ATOM 588 N N . ARG A 1 83 ? 7.775 9.800 -11.066 1.00 92.00 83 ARG A N 1
ATOM 589 C CA . ARG A 1 83 ? 7.961 8.499 -11.717 1.00 92.00 83 ARG A CA 1
ATOM 590 C C . ARG A 1 83 ? 6.897 7.488 -11.298 1.00 92.00 83 ARG A C 1
ATOM 592 O O . ARG A 1 83 ? 6.345 6.809 -12.154 1.00 92.00 83 ARG A O 1
ATOM 599 N N . VAL A 1 84 ? 6.608 7.384 -10.001 1.00 93.50 84 VAL A N 1
ATOM 600 C CA . VAL A 1 84 ? 5.561 6.485 -9.491 1.00 93.50 84 VAL A CA 1
ATOM 601 C C . VAL A 1 84 ? 4.190 6.930 -9.998 1.00 93.50 84 VAL A C 1
ATOM 603 O O . VAL A 1 84 ? 3.428 6.100 -10.484 1.00 93.50 84 VAL A O 1
ATOM 606 N N . LYS A 1 85 ? 3.905 8.235 -9.980 1.00 93.12 85 LYS A N 1
ATOM 607 C CA . LYS A 1 85 ? 2.660 8.802 -10.505 1.00 93.12 85 LYS A CA 1
ATOM 608 C C . LYS A 1 85 ? 2.451 8.463 -11.984 1.00 93.12 85 LYS A C 1
ATOM 610 O O . LYS A 1 85 ? 1.376 7.995 -12.337 1.00 93.12 85 LYS A O 1
ATOM 615 N N . MET A 1 86 ? 3.488 8.588 -12.815 1.00 91.94 86 MET A N 1
ATOM 616 C CA . MET A 1 86 ? 3.430 8.216 -14.234 1.00 91.94 86 MET A CA 1
ATOM 617 C C . MET A 1 86 ? 3.061 6.738 -14.440 1.00 91.94 86 MET A C 1
ATOM 619 O O . MET A 1 86 ? 2.288 6.420 -15.337 1.00 91.94 86 MET A O 1
ATOM 623 N N . VAL A 1 87 ? 3.558 5.824 -13.598 1.00 91.69 87 VAL A N 1
ATOM 624 C CA . VAL A 1 87 ? 3.173 4.402 -13.677 1.00 91.69 87 VAL A CA 1
ATOM 625 C C . VAL A 1 87 ? 1.677 4.219 -13.390 1.00 91.69 87 VAL A C 1
ATOM 627 O O . VAL A 1 87 ? 1.008 3.460 -14.090 1.00 91.69 87 VAL A O 1
ATOM 630 N N . PHE A 1 88 ? 1.130 4.934 -12.402 1.00 90.38 88 PHE A N 1
ATOM 631 C CA . PHE A 1 88 ? -0.308 4.903 -12.111 1.00 90.38 88 PHE A CA 1
ATOM 632 C C . PHE A 1 88 ? -1.141 5.544 -13.227 1.00 90.38 88 PHE A C 1
ATOM 634 O O . PHE A 1 88 ? -2.227 5.050 -13.524 1.00 90.38 88 PHE A O 1
ATOM 641 N N . GLU A 1 89 ? -0.649 6.619 -13.845 1.00 90.00 89 GLU A N 1
ATOM 642 C CA . GLU A 1 89 ? -1.294 7.286 -14.983 1.00 90.00 89 GLU A CA 1
ATOM 643 C C .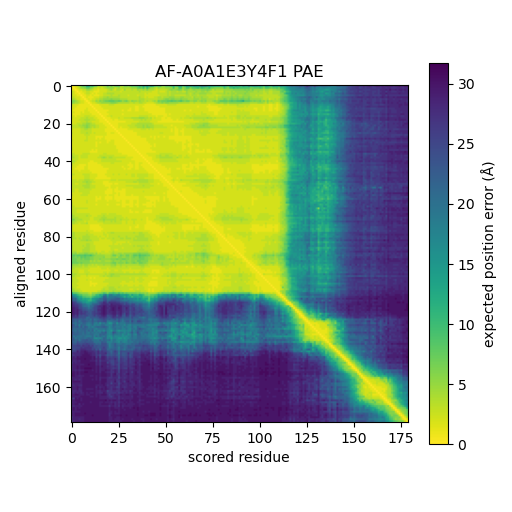 GLU A 1 89 ? -1.381 6.361 -16.195 1.00 90.00 89 GLU A C 1
ATOM 645 O O . GLU A 1 89 ? -2.474 6.141 -16.712 1.00 90.00 89 GLU A O 1
ATOM 650 N N . ILE A 1 90 ? -0.257 5.754 -16.592 1.00 88.25 90 ILE A N 1
ATOM 651 C CA . ILE A 1 90 ? -0.199 4.801 -17.711 1.00 88.25 90 ILE A CA 1
ATOM 652 C C . ILE A 1 90 ? -1.115 3.600 -17.447 1.00 88.25 90 ILE A C 1
ATOM 654 O O . ILE A 1 90 ? -1.791 3.126 -18.356 1.00 88.25 90 ILE A O 1
ATOM 658 N N . GLY A 1 91 ? -1.168 3.121 -16.202 1.00 83.00 91 GLY A N 1
ATOM 659 C CA . GLY A 1 91 ? -2.047 2.022 -15.807 1.00 83.00 91 GLY A CA 1
ATOM 660 C C . GLY A 1 91 ? -3.529 2.395 -15.671 1.00 83.00 91 GLY A C 1
ATOM 661 O O . GLY A 1 91 ? -4.341 1.504 -15.437 1.00 83.00 91 GLY A O 1
ATOM 662 N N . GLY A 1 92 ? -3.901 3.678 -15.760 1.00 86.31 92 GLY A N 1
ATOM 663 C CA . GLY A 1 92 ? -5.273 4.138 -15.511 1.00 86.31 92 GLY A CA 1
ATOM 664 C C . GLY A 1 92 ? -5.733 3.966 -14.055 1.00 86.31 92 GLY A C 1
ATOM 665 O O . GLY A 1 92 ? -6.929 3.896 -13.778 1.00 86.31 92 GLY A O 1
ATOM 666 N N . LEU A 1 93 ? -4.792 3.884 -13.112 1.00 86.38 93 LEU A N 1
ATOM 667 C CA . LEU A 1 93 ? -5.039 3.514 -11.714 1.00 86.38 93 LEU A CA 1
ATOM 668 C C . LEU A 1 93 ? -5.256 4.716 -10.799 1.00 86.38 93 LEU A C 1
ATOM 670 O O . LEU A 1 93 ? -5.716 4.537 -9.676 1.00 86.38 93 LEU A O 1
ATOM 674 N N . LEU A 1 94 ? -4.949 5.937 -11.249 1.00 85.62 94 LEU A N 1
ATOM 675 C CA . LEU A 1 94 ? -5.106 7.135 -10.415 1.00 85.62 94 LEU A CA 1
ATOM 676 C C . LEU A 1 94 ? -6.522 7.281 -9.844 1.00 85.62 94 LEU A C 1
ATOM 678 O O . LEU A 1 94 ? -6.672 7.694 -8.705 1.00 85.62 94 LEU A O 1
ATOM 682 N N . GLN A 1 95 ? -7.547 6.911 -10.614 1.00 85.44 95 GLN A N 1
ATOM 683 C CA . GLN A 1 95 ? -8.950 7.021 -10.196 1.00 85.44 95 GLN A CA 1
ATOM 684 C C . GLN A 1 95 ? -9.397 5.887 -9.258 1.00 85.44 95 GLN A C 1
ATOM 686 O O . GLN A 1 95 ? -10.477 5.955 -8.682 1.00 85.44 95 GLN A O 1
ATOM 691 N N . GLN A 1 96 ? -8.591 4.832 -9.104 1.00 86.81 96 GLN A N 1
ATOM 692 C CA . GLN A 1 96 ? -8.910 3.690 -8.239 1.00 86.81 96 GLN A CA 1
ATOM 693 C C . GLN A 1 96 ? -8.438 3.888 -6.795 1.00 86.81 96 GLN A C 1
ATOM 695 O O . GLN A 1 96 ? -8.841 3.137 -5.905 1.00 86.81 96 GLN A O 1
ATOM 700 N N . PHE A 1 97 ? -7.580 4.881 -6.556 1.00 91.44 97 PHE A N 1
ATOM 701 C CA . PHE A 1 97 ? -6.994 5.151 -5.252 1.00 91.44 97 PHE A CA 1
ATOM 702 C C . PHE A 1 97 ? -7.284 6.580 -4.812 1.00 91.44 97 PHE A C 1
ATOM 704 O O . PHE A 1 97 ? -7.168 7.523 -5.589 1.00 91.44 97 PHE A O 1
ATOM 711 N N . ALA A 1 98 ? -7.587 6.749 -3.527 1.00 93.19 98 ALA A N 1
ATOM 712 C CA . ALA A 1 98 ? -7.507 8.058 -2.904 1.00 93.19 98 ALA A CA 1
ATOM 713 C C . ALA A 1 98 ? -6.025 8.435 -2.771 1.00 93.19 98 ALA A C 1
ATOM 715 O O . ALA A 1 98 ? -5.265 7.729 -2.105 1.00 93.19 98 ALA A O 1
ATOM 716 N N . ILE A 1 99 ? -5.616 9.519 -3.428 1.00 95.19 99 ILE A N 1
ATOM 717 C CA . ILE A 1 99 ? -4.235 10.008 -3.427 1.00 95.19 99 ILE A CA 1
ATOM 718 C C . ILE A 1 99 ? -4.226 11.432 -2.877 1.00 95.19 99 ILE A C 1
ATOM 720 O O . ILE A 1 99 ? -4.995 12.277 -3.331 1.00 95.19 99 ILE A O 1
ATOM 724 N N . VAL A 1 100 ? -3.352 11.686 -1.909 1.00 96.06 100 VAL A N 1
ATOM 725 C CA . VAL A 1 100 ? -3.151 12.999 -1.278 1.00 96.06 100 VAL A CA 1
ATOM 726 C C . VAL A 1 100 ? -1.662 13.341 -1.226 1.00 96.06 100 VAL A C 1
ATOM 728 O O . VAL A 1 100 ? -0.811 12.495 -1.506 1.00 96.06 100 VAL A O 1
ATOM 731 N N . ASP A 1 101 ? -1.322 14.574 -0.859 1.00 92.56 101 ASP A N 1
ATOM 732 C CA . ASP A 1 101 ? 0.064 15.039 -0.965 1.00 92.56 101 ASP A CA 1
ATOM 733 C C . ASP A 1 101 ? 0.934 14.608 0.222 1.00 92.56 101 ASP A C 1
ATOM 735 O O . ASP A 1 101 ? 2.133 14.377 0.067 1.00 92.56 101 ASP A O 1
ATOM 739 N N . ASN A 1 102 ? 0.355 14.502 1.422 1.00 95.06 102 ASN A N 1
ATOM 740 C CA . ASN A 1 102 ? 1.113 14.316 2.660 1.00 95.06 102 ASN A CA 1
ATOM 741 C C . ASN A 1 102 ? 0.386 13.463 3.711 1.00 95.06 102 ASN A C 1
ATOM 743 O O . ASN A 1 102 ? -0.825 13.248 3.651 1.00 95.06 102 ASN A O 1
ATOM 747 N N . GLU A 1 103 ? 1.154 12.998 4.700 1.00 95.25 103 GLU A N 1
ATOM 748 C CA . GLU A 1 103 ? 0.674 12.128 5.781 1.00 95.25 103 GLU A CA 1
ATOM 749 C C . GLU A 1 103 ? -0.500 12.739 6.580 1.00 95.25 103 GLU A C 1
ATOM 751 O O . GLU A 1 103 ? -1.499 12.038 6.754 1.00 95.25 103 GLU A O 1
ATOM 756 N N . PRO A 1 104 ? -0.471 14.022 7.012 1.00 95.00 104 PRO A N 1
ATOM 757 C CA . PRO A 1 104 ? -1.610 14.631 7.705 1.00 95.00 104 PRO A CA 1
ATOM 758 C C . PRO A 1 104 ? -2.924 14.561 6.919 1.00 95.00 104 PRO A C 1
ATOM 760 O O . PRO A 1 104 ? -3.958 14.203 7.483 1.00 95.00 104 PRO A O 1
ATOM 763 N N . GLN A 1 105 ? -2.891 14.846 5.613 1.00 94.94 105 GLN A N 1
ATOM 764 C CA . GLN A 1 105 ? -4.073 14.737 4.753 1.00 94.94 105 GLN A CA 1
ATOM 765 C C . GLN A 1 105 ? -4.569 13.290 4.645 1.00 94.94 105 GLN A C 1
ATOM 767 O O . GLN A 1 105 ? -5.777 13.058 4.629 1.00 94.94 105 GLN A O 1
ATOM 772 N N . ALA A 1 106 ? -3.661 12.310 4.610 1.00 95.69 106 ALA A N 1
ATOM 773 C CA . ALA A 1 106 ? -4.033 10.898 4.540 1.00 95.69 106 ALA A CA 1
ATOM 774 C C . ALA A 1 106 ? -4.732 10.436 5.826 1.00 95.69 106 ALA A C 1
ATOM 776 O O . ALA A 1 106 ? -5.771 9.774 5.769 1.00 95.69 106 ALA A O 1
ATOM 777 N N . ILE A 1 107 ? -4.202 10.838 6.985 1.00 94.31 107 ILE A N 1
ATOM 778 C CA . ILE A 1 107 ? -4.814 10.562 8.290 1.00 94.31 107 ILE A CA 1
ATOM 779 C C . ILE A 1 107 ? -6.188 11.234 8.383 1.00 94.31 107 ILE A C 1
ATOM 781 O O . ILE A 1 107 ? -7.155 10.596 8.799 1.00 94.31 107 ILE A O 1
ATOM 785 N N . GLN A 1 108 ? -6.305 12.490 7.945 1.00 93.56 108 GLN A N 1
ATOM 786 C CA . GLN A 1 108 ? -7.575 13.214 7.929 1.00 93.56 108 GLN A CA 1
ATOM 787 C C . GLN A 1 108 ? -8.615 12.541 7.021 1.00 93.56 108 GLN A C 1
ATOM 789 O O . GLN A 1 108 ? -9.758 12.353 7.429 1.00 93.56 108 GLN A O 1
ATOM 794 N N . ALA A 1 109 ? -8.236 12.134 5.809 1.00 92.38 109 ALA A N 1
ATOM 795 C CA . ALA A 1 109 ? -9.145 11.458 4.885 1.00 92.38 109 ALA A CA 1
ATOM 796 C C . ALA A 1 109 ? -9.700 10.152 5.484 1.00 92.38 109 ALA A C 1
ATOM 798 O O . ALA A 1 109 ? -10.889 9.857 5.360 1.00 92.38 109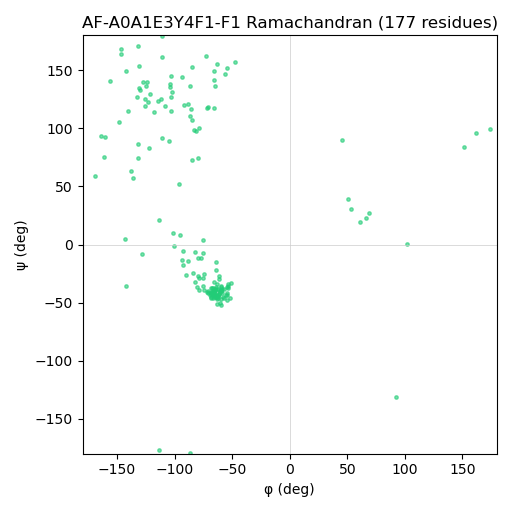 ALA A O 1
ATOM 799 N N . LEU A 1 110 ? -8.856 9.395 6.190 1.00 93.06 110 LEU A N 1
ATOM 800 C CA . LEU A 1 110 ? -9.232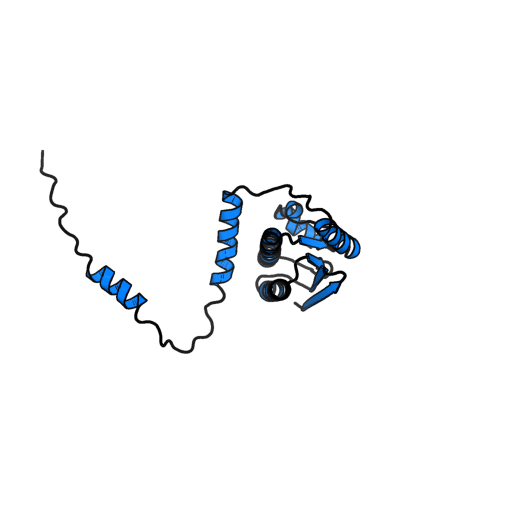 8.123 6.811 1.00 93.06 110 LEU A CA 1
ATOM 801 C C . LEU A 1 110 ? -10.006 8.288 8.126 1.00 93.06 110 LEU A C 1
ATOM 803 O O . LEU A 1 110 ? -10.838 7.439 8.454 1.00 93.06 110 LEU A O 1
ATOM 807 N N . SER A 1 111 ? -9.780 9.369 8.873 1.00 84.62 111 SER A N 1
ATOM 808 C CA . SER A 1 111 ? -10.555 9.674 10.079 1.00 84.62 111 SER A CA 1
ATOM 809 C C . SER A 1 111 ? -11.957 10.187 9.737 1.00 84.62 111 SER A C 1
ATOM 811 O O . SER A 1 111 ? -12.932 9.763 10.362 1.00 84.62 111 SER A O 1
ATOM 813 N N . VAL A 1 112 ? -12.086 11.012 8.691 1.00 68.25 112 VAL A N 1
ATOM 814 C CA . VAL A 1 112 ? -13.371 11.537 8.204 1.00 68.25 112 VAL A CA 1
ATOM 815 C C . VAL A 1 112 ? -14.210 10.447 7.539 1.00 68.25 112 VAL A C 1
ATOM 817 O O . VAL A 1 112 ? -15.409 10.379 7.801 1.00 68.25 112 VAL A O 1
ATOM 820 N N . ALA A 1 113 ? -13.606 9.540 6.762 1.00 61.00 113 ALA A N 1
ATOM 821 C CA . ALA A 1 113 ? -14.318 8.404 6.162 1.00 61.00 113 ALA A CA 1
ATOM 822 C C . ALA A 1 113 ? -14.937 7.457 7.209 1.00 61.00 113 ALA A C 1
ATOM 824 O O . ALA A 1 113 ? -15.950 6.811 6.951 1.00 61.00 113 ALA A O 1
ATOM 825 N N . ARG A 1 114 ? -14.362 7.400 8.418 1.00 57.88 114 ARG A N 1
ATOM 826 C CA . ARG A 1 114 ? -14.947 6.682 9.561 1.00 57.88 114 ARG A CA 1
ATOM 827 C C . ARG A 1 114 ? -16.053 7.467 10.269 1.00 57.88 114 ARG A C 1
ATOM 829 O O . ARG A 1 114 ? -16.909 6.852 10.896 1.00 57.88 114 ARG A O 1
ATOM 836 N N . ALA A 1 115 ? -16.020 8.798 10.203 1.00 48.31 115 ALA A N 1
ATOM 837 C CA . ALA A 1 115 ? -17.038 9.675 10.783 1.00 48.31 115 ALA A CA 1
ATOM 838 C C . ALA A 1 115 ? -18.248 9.877 9.851 1.00 48.31 115 ALA A C 1
ATOM 840 O O . ALA A 1 115 ? -19.343 10.167 10.324 1.00 48.31 115 ALA A O 1
ATOM 841 N N . THR A 1 116 ? -18.067 9.702 8.538 1.00 36.00 116 THR A N 1
ATOM 842 C CA . THR A 1 116 ? -19.116 9.878 7.525 1.00 36.00 116 THR A CA 1
ATOM 843 C C . THR A 1 116 ? -18.994 8.782 6.461 1.00 36.00 116 THR A C 1
ATOM 845 O O . THR A 1 116 ? -18.008 8.774 5.721 1.00 36.00 116 THR A O 1
ATOM 848 N N . PRO A 1 117 ? -19.968 7.862 6.317 1.00 38.75 117 PRO A N 1
ATOM 849 C CA . PRO A 1 117 ? -19.916 6.832 5.289 1.00 38.75 117 PRO A CA 1
ATOM 850 C C . PRO A 1 117 ? -20.354 7.430 3.945 1.00 38.75 117 PRO A C 1
ATOM 852 O O . PRO A 1 117 ? -21.478 7.211 3.506 1.00 38.75 117 PRO A O 1
ATOM 855 N N . ALA A 1 118 ? -19.510 8.232 3.292 1.00 44.28 118 ALA A N 1
ATOM 856 C CA . ALA A 1 118 ? -19.826 8.761 1.964 1.00 44.28 118 ALA A CA 1
ATOM 857 C C . ALA A 1 118 ? -18.590 9.256 1.195 1.00 44.28 118 ALA A C 1
ATOM 859 O O . ALA A 1 118 ? -18.229 10.424 1.269 1.00 44.28 118 ALA A O 1
ATOM 860 N N . SER A 1 119 ? -18.000 8.375 0.383 1.00 37.91 119 SER A N 1
ATOM 861 C CA . SER A 1 119 ? -17.829 8.654 -1.052 1.00 37.91 119 SER A CA 1
ATOM 862 C C . SER A 1 119 ? -17.559 7.346 -1.798 1.00 37.91 119 SER A C 1
ATOM 864 O O . SER A 1 119 ? -16.439 6.998 -2.160 1.00 37.91 119 SER A O 1
ATOM 866 N N . ALA A 1 120 ? -18.628 6.572 -1.980 1.00 46.56 120 ALA A N 1
ATOM 867 C CA . ALA A 1 120 ? -18.669 5.489 -2.945 1.00 46.56 120 ALA A CA 1
ATOM 868 C C . ALA A 1 120 ? -18.978 6.092 -4.321 1.00 46.56 120 ALA A C 1
ATOM 870 O O . ALA A 1 120 ? -20.141 6.323 -4.641 1.00 46.56 120 ALA A O 1
ATOM 871 N N . THR A 1 121 ? -17.963 6.336 -5.147 1.00 49.59 121 THR A N 1
ATOM 872 C CA . THR A 1 121 ? -18.166 6.630 -6.575 1.00 49.59 121 THR A CA 1
ATOM 873 C C . THR A 1 121 ? -17.239 5.781 -7.436 1.00 49.59 121 THR A C 1
ATOM 875 O O . THR A 1 121 ? -16.232 6.233 -7.953 1.00 49.59 121 THR A O 1
ATOM 878 N N . ALA A 1 122 ? -17.610 4.501 -7.522 1.00 42.66 122 ALA A N 1
ATOM 879 C CA . ALA A 1 122 ? -17.606 3.635 -8.707 1.00 42.66 122 ALA A CA 1
ATOM 880 C C . ALA A 1 122 ? -17.668 2.186 -8.202 1.00 42.66 122 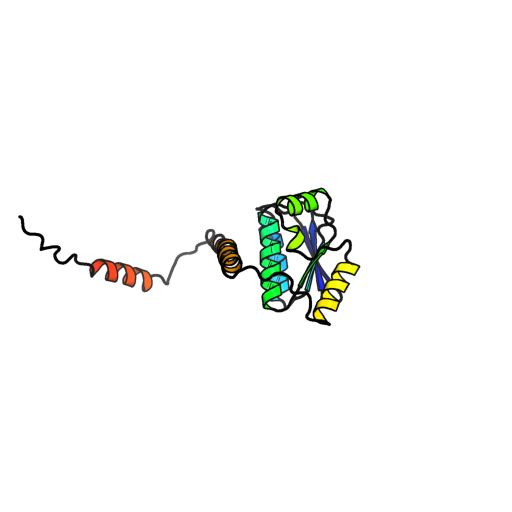ALA A C 1
ATOM 882 O O . ALA A 1 122 ? -16.650 1.602 -7.843 1.00 42.66 122 ALA A O 1
ATOM 883 N N . ARG A 1 123 ? -18.866 1.580 -8.139 1.00 47.16 123 ARG A N 1
ATOM 884 C CA . ARG A 1 123 ? -18.927 0.115 -8.028 1.00 47.16 123 ARG A CA 1
ATOM 885 C C . ARG A 1 123 ? -18.501 -0.434 -9.389 1.00 47.16 123 ARG A C 1
ATOM 887 O O . ARG A 1 123 ? -19.203 -0.143 -10.361 1.00 47.16 123 ARG A O 1
ATOM 894 N N . PRO A 1 124 ? -17.402 -1.198 -9.497 1.00 51.59 124 PRO A N 1
ATOM 895 C CA . PRO A 1 124 ? -17.125 -1.914 -10.731 1.00 51.59 124 PRO A CA 1
ATOM 896 C C . PRO A 1 124 ? -18.329 -2.806 -11.061 1.00 51.59 124 PRO A C 1
ATOM 898 O O . PRO A 1 124 ? -19.027 -3.296 -10.166 1.00 51.59 124 PRO A O 1
ATOM 901 N N . SER A 1 125 ? -18.614 -2.994 -12.350 1.00 58.09 125 SER A N 1
ATOM 902 C CA . SER A 1 125 ? -19.646 -3.942 -12.778 1.00 58.09 125 SER A CA 1
ATOM 903 C C . SER A 1 125 ? -19.353 -5.327 -12.181 1.00 58.09 125 SER A C 1
ATOM 905 O O . SER A 1 125 ? -18.198 -5.661 -11.920 1.00 58.09 125 SER A O 1
ATOM 907 N N . ARG A 1 126 ? -20.377 -6.164 -11.951 1.00 55.88 126 ARG A N 1
ATOM 908 C CA . ARG A 1 126 ? -20.188 -7.515 -11.369 1.00 55.88 126 ARG A CA 1
ATOM 909 C C . ARG A 1 126 ? -19.126 -8.335 -12.106 1.00 55.88 126 ARG A C 1
ATOM 911 O O . ARG A 1 126 ? -18.399 -9.092 -11.480 1.00 55.88 126 ARG A O 1
ATOM 918 N N . LEU A 1 127 ? -19.016 -8.127 -13.415 1.00 48.41 127 LEU A N 1
ATOM 919 C CA . LEU A 1 127 ? -18.011 -8.742 -14.275 1.00 48.41 127 LEU A CA 1
ATOM 920 C C . LEU A 1 127 ? -16.603 -8.207 -13.993 1.00 48.41 127 LEU A C 1
ATOM 922 O O . LEU A 1 127 ? -15.675 -8.993 -13.860 1.00 48.41 127 LEU A O 1
ATOM 926 N N . ALA A 1 128 ? -16.452 -6.891 -13.825 1.00 55.62 128 ALA A N 1
ATOM 927 C CA . ALA A 1 128 ? -15.184 -6.292 -13.423 1.00 55.62 128 ALA A CA 1
ATOM 928 C C . ALA A 1 128 ? -14.761 -6.749 -12.017 1.00 55.62 128 ALA A C 1
ATOM 930 O O . ALA A 1 128 ? -13.589 -7.040 -11.819 1.00 55.62 128 ALA A O 1
ATOM 931 N N . SER A 1 129 ? -15.699 -6.903 -11.073 1.00 53.81 129 SER A N 1
ATOM 932 C CA . SER A 1 129 ? -15.398 -7.490 -9.757 1.00 53.81 129 SER A CA 1
ATOM 933 C C . SER A 1 129 ? -14.937 -8.944 -9.874 1.00 53.81 129 SER A C 1
ATOM 935 O O . SER A 1 129 ? -13.939 -9.304 -9.269 1.00 53.81 129 SER A O 1
ATOM 937 N N . LEU A 1 130 ? -15.618 -9.764 -10.681 1.00 59.47 130 LEU A N 1
ATOM 938 C CA . LEU A 1 130 ? -15.315 -11.192 -10.797 1.00 59.47 130 LEU A CA 1
ATOM 939 C C . LEU A 1 130 ? -13.994 -11.457 -11.534 1.00 59.47 130 LEU A C 1
ATOM 941 O O . LEU A 1 130 ? -13.205 -12.290 -11.103 1.00 59.47 130 LEU A O 1
ATOM 945 N N . VAL A 1 131 ? -13.725 -10.725 -12.620 1.00 68.00 131 VAL A N 1
ATOM 946 C CA . VAL A 1 131 ? -12.431 -10.781 -13.322 1.00 68.00 131 VAL A CA 1
ATOM 947 C C . VAL A 1 131 ? -11.306 -10.365 -12.376 1.00 68.00 131 VAL A C 1
ATOM 949 O O . VAL A 1 131 ? -10.258 -11.005 -12.347 1.00 68.00 131 VAL A O 1
ATOM 952 N N . PHE A 1 132 ? -11.536 -9.339 -11.556 1.00 55.53 132 PHE A N 1
ATOM 953 C CA . PHE A 1 132 ? -10.566 -8.910 -10.558 1.00 55.53 132 PHE A CA 1
ATOM 954 C C . PHE A 1 132 ? -10.352 -9.964 -9.459 1.00 55.53 132 PHE A C 1
ATOM 956 O O . PHE A 1 132 ? -9.211 -10.252 -9.100 1.00 55.53 132 PHE A O 1
ATOM 963 N N . ASP A 1 133 ? -11.427 -10.601 -8.984 1.00 59.03 133 ASP A N 1
ATOM 964 C CA . ASP A 1 133 ? -11.365 -11.697 -8.013 1.00 59.03 133 ASP A CA 1
ATOM 965 C C . ASP A 1 133 ? -10.559 -12.892 -8.555 1.00 59.03 133 ASP A C 1
ATOM 967 O O . ASP A 1 133 ? -9.750 -13.454 -7.820 1.00 59.03 133 ASP A O 1
ATOM 971 N N . VAL A 1 134 ? -10.692 -13.238 -9.842 1.00 58.22 134 VAL A N 1
ATOM 972 C CA . VAL A 1 134 ? -9.891 -14.294 -10.496 1.00 58.22 134 VAL A CA 1
ATOM 973 C C . VAL A 1 134 ? -8.405 -13.914 -10.571 1.00 58.22 134 VAL A C 1
ATOM 975 O O . VAL A 1 134 ? -7.547 -14.711 -10.194 1.00 58.22 134 VAL A O 1
ATOM 978 N N . VAL A 1 135 ? -8.085 -12.677 -10.968 1.00 60.22 135 VAL A N 1
ATOM 979 C CA . VAL A 1 135 ? -6.696 -12.167 -11.030 1.00 60.22 135 VAL A CA 1
ATOM 980 C C . VAL A 1 135 ? -6.040 -12.116 -9.638 1.00 60.22 135 VAL A C 1
ATOM 982 O O . VAL A 1 135 ? -4.832 -12.341 -9.475 1.00 60.22 135 VAL A O 1
ATOM 985 N N . CYS A 1 136 ? -6.826 -11.831 -8.600 1.00 55.75 136 CYS A N 1
ATOM 986 C CA . CYS A 1 136 ? -6.379 -11.899 -7.213 1.00 55.75 136 CYS A CA 1
ATOM 987 C C . CYS A 1 136 ? -6.261 -13.342 -6.695 1.00 55.75 136 CYS A C 1
ATOM 989 O O . CYS A 1 136 ? -5.332 -13.620 -5.938 1.00 55.75 136 CYS A O 1
ATOM 991 N N . ALA A 1 137 ? -7.134 -14.263 -7.107 1.00 48.22 137 ALA A N 1
ATOM 992 C CA . ALA A 1 137 ? -7.106 -15.663 -6.682 1.00 48.22 137 ALA A CA 1
ATOM 993 C C . ALA A 1 137 ? -5.856 -16.417 -7.173 1.00 48.22 137 ALA A C 1
ATOM 995 O O . ALA A 1 137 ? -5.312 -17.234 -6.431 1.00 48.22 137 ALA A O 1
ATOM 996 N N . GLU A 1 138 ? -5.314 -16.084 -8.351 1.00 30.59 138 GLU A N 1
ATOM 997 C CA . GLU A 1 138 ? -4.043 -16.661 -8.828 1.00 30.59 138 GLU A CA 1
ATOM 998 C C . GLU A 1 138 ? -2.828 -16.293 -7.949 1.00 30.59 138 GLU A C 1
ATOM 1000 O O . GLU A 1 138 ? -1.788 -16.943 -8.030 1.00 30.59 138 GLU A O 1
ATOM 1005 N N . ALA A 1 139 ? -2.931 -15.283 -7.067 1.00 42.59 139 ALA A N 1
ATOM 1006 C CA . ALA A 1 139 ? -1.867 -14.934 -6.108 1.00 42.59 139 ALA A CA 1
ATOM 1007 C C . ALA A 1 139 ? -1.651 -16.043 -5.088 1.00 42.59 139 ALA A C 1
ATOM 1009 O O . ALA A 1 139 ? -0.520 -16.351 -4.726 1.00 42.59 139 ALA A O 1
ATOM 1010 N N . ALA A 1 140 ? -2.760 -16.625 -4.633 1.00 38.59 140 ALA A N 1
ATOM 1011 C CA . ALA A 1 140 ? -2.780 -17.598 -3.557 1.00 38.59 140 ALA A CA 1
ATOM 1012 C C . ALA A 1 140 ? -2.310 -18.988 -4.014 1.00 38.59 140 ALA A C 1
ATOM 1014 O O . ALA A 1 140 ? -2.038 -19.842 -3.177 1.00 38.59 140 ALA A O 1
ATOM 1015 N N . LEU A 1 141 ? -2.183 -19.219 -5.326 1.00 41.72 141 LEU A N 1
ATOM 1016 C CA . LEU A 1 141 ? -1.771 -20.506 -5.893 1.00 41.72 141 LEU A CA 1
ATOM 1017 C C . LEU A 1 141 ? -0.255 -20.622 -6.130 1.00 41.72 141 LEU A C 1
ATOM 1019 O O . LEU A 1 141 ? 0.212 -21.704 -6.473 1.00 41.72 141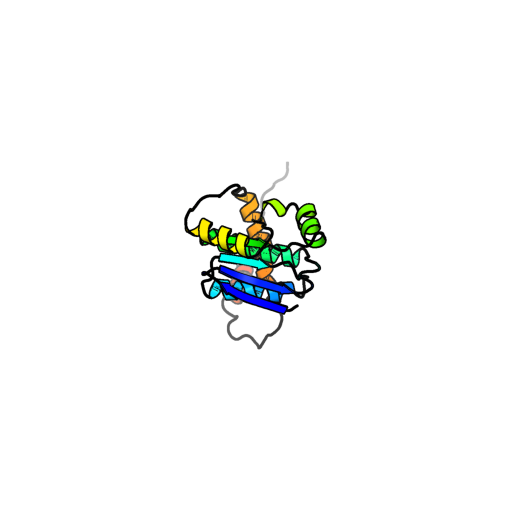 LEU A O 1
ATOM 1023 N N . HIS A 1 142 ? 0.527 -19.554 -5.915 1.00 39.97 142 HIS A N 1
ATOM 1024 C CA . HIS A 1 142 ? 1.996 -19.600 -6.013 1.00 39.97 142 HIS A CA 1
ATOM 1025 C C . HIS A 1 142 ? 2.733 -19.690 -4.659 1.00 39.97 142 HIS A C 1
ATOM 1027 O O . HIS A 1 142 ? 3.951 -19.856 -4.653 1.00 39.97 142 HIS A O 1
ATOM 1033 N N . GLU A 1 143 ? 2.034 -19.690 -3.517 1.00 41.75 143 GLU A N 1
ATOM 1034 C CA . GLU A 1 143 ? 2.611 -20.017 -2.194 1.00 41.75 143 GLU A CA 1
ATOM 1035 C C . GLU A 1 143 ? 2.381 -21.493 -1.813 1.00 41.75 143 GLU A C 1
ATOM 1037 O O . GLU A 1 143 ? 1.862 -21.808 -0.746 1.00 41.75 143 GLU A O 1
ATOM 1042 N N . GLY A 1 144 ? 2.741 -22.424 -2.705 1.00 39.06 144 GLY A N 1
ATOM 1043 C CA . GLY A 1 144 ? 2.465 -23.853 -2.499 1.00 39.06 144 GLY A CA 1
ATOM 1044 C C . GLY A 1 144 ? 3.522 -24.851 -2.969 1.00 39.06 144 GLY A C 1
ATOM 1045 O O . GLY A 1 144 ? 3.271 -26.046 -2.873 1.00 39.06 144 GLY A O 1
ATOM 1046 N N . LEU A 1 145 ? 4.692 -24.426 -3.463 1.00 40.47 145 LEU A N 1
ATOM 1047 C CA . LEU A 1 145 ? 5.729 -25.349 -3.956 1.00 40.47 145 LEU A CA 1
ATOM 1048 C C . LEU A 1 145 ? 7.144 -24.945 -3.515 1.00 40.47 145 LEU A C 1
ATOM 1050 O O . LEU A 1 145 ? 8.007 -24.669 -4.337 1.00 40.47 145 LEU A O 1
ATOM 1054 N N . THR A 1 146 ? 7.408 -24.941 -2.207 1.00 46.53 146 THR A N 1
ATOM 1055 C CA . THR A 1 146 ? 8.719 -25.370 -1.682 1.00 46.53 146 THR A CA 1
ATOM 1056 C C . THR A 1 146 ? 8.633 -25.653 -0.180 1.00 46.53 146 THR A C 1
ATOM 1058 O O . THR A 1 146 ? 8.692 -24.763 0.661 1.00 46.53 146 THR A O 1
ATOM 1061 N N . SER A 1 147 ? 8.391 -26.924 0.141 1.00 38.78 147 SER A N 1
ATOM 1062 C CA . SER A 1 147 ? 8.849 -27.678 1.323 1.00 38.78 147 SER A CA 1
ATOM 1063 C C . SER A 1 147 ? 7.829 -28.772 1.643 1.00 38.78 147 SER A C 1
ATOM 1065 O O . SER A 1 147 ? 6.947 -28.634 2.483 1.00 38.78 147 SER A O 1
ATOM 1067 N N . ALA A 1 148 ? 7.959 -29.903 0.948 1.00 38.47 148 ALA A N 1
ATOM 1068 C CA . ALA A 1 148 ? 7.497 -31.163 1.512 1.00 38.47 148 ALA A CA 1
ATOM 1069 C C . ALA A 1 148 ? 8.372 -31.491 2.739 1.00 38.47 148 ALA A C 1
ATOM 1071 O O . ALA A 1 148 ? 9.590 -31.292 2.701 1.00 38.47 148 ALA A O 1
ATOM 1072 N N . PRO A 1 149 ? 7.773 -32.045 3.799 1.00 38.34 149 PRO A N 1
ATOM 1073 C CA . PRO A 1 149 ? 8.012 -33.460 4.045 1.00 38.34 149 PRO A CA 1
ATOM 1074 C C . PRO A 1 149 ? 6.749 -34.297 3.789 1.00 38.34 149 PRO A C 1
ATOM 1076 O O . PRO A 1 149 ? 5.643 -33.780 3.676 1.00 38.34 149 PRO A O 1
ATOM 1079 N N . ALA A 1 150 ? 6.986 -35.595 3.606 1.00 37.22 150 ALA A N 1
ATOM 1080 C CA . ALA A 1 150 ? 6.130 -36.626 3.019 1.00 37.22 150 ALA A CA 1
ATOM 1081 C C . ALA A 1 150 ? 4.655 -36.709 3.499 1.00 37.22 150 ALA A C 1
ATOM 1083 O O . ALA A 1 150 ? 4.335 -36.320 4.622 1.00 37.22 150 ALA A O 1
ATOM 1084 N N . PRO A 1 151 ? 3.757 -37.287 2.670 1.00 41.12 151 PRO A N 1
ATOM 1085 C CA . PRO A 1 151 ? 2.324 -37.349 2.935 1.00 41.12 151 PRO A CA 1
ATOM 1086 C C . PRO A 1 151 ? 1.924 -38.569 3.781 1.00 41.12 151 PRO A C 1
ATOM 1088 O O . PRO A 1 151 ? 2.296 -39.701 3.481 1.00 41.12 151 PRO A O 1
ATOM 1091 N N . SER A 1 152 ? 1.050 -38.359 4.764 1.00 49.75 152 SER A N 1
ATOM 1092 C CA . SER A 1 152 ? 0.237 -39.420 5.375 1.00 49.75 152 SER A CA 1
ATOM 1093 C C . SER A 1 152 ? -1.216 -38.977 5.562 1.00 49.75 152 SER A C 1
ATOM 1095 O O . SER A 1 152 ? -1.751 -38.990 6.661 1.00 49.75 152 SER A O 1
ATOM 1097 N N . ALA A 1 153 ? -1.867 -38.581 4.465 1.00 48.53 153 ALA A N 1
ATOM 1098 C CA . ALA A 1 153 ? -3.330 -38.549 4.337 1.00 48.53 153 ALA A CA 1
ATOM 1099 C C . ALA A 1 153 ? -3.732 -38.300 2.870 1.00 48.53 153 ALA A C 1
ATOM 1101 O O . ALA A 1 153 ? -4.375 -37.309 2.546 1.00 48.53 153 ALA A O 1
ATOM 1102 N N . SER A 1 154 ? -3.320 -39.177 1.951 1.00 48.97 154 SER A N 1
ATOM 1103 C CA . SER A 1 154 ? -3.799 -39.149 0.563 1.00 48.97 154 SER A CA 1
ATOM 1104 C C . SER A 1 154 ? -4.203 -40.560 0.165 1.00 48.97 154 SER A C 1
ATOM 1106 O O . SER A 1 154 ? -3.392 -41.352 -0.297 1.00 48.97 154 SER A O 1
ATOM 1108 N N . SER A 1 155 ? -5.448 -40.918 0.467 1.00 52.12 155 SER 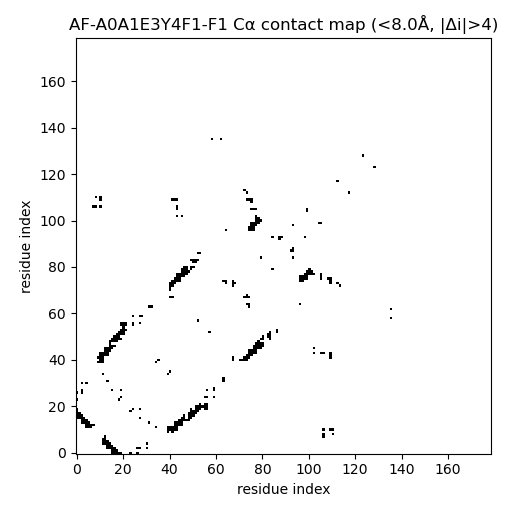A N 1
ATOM 1109 C CA . SER A 1 155 ? -6.026 -42.197 0.039 1.00 52.12 155 SER A CA 1
ATOM 1110 C C . SER A 1 155 ? -7.499 -42.047 -0.342 1.00 52.12 155 SER A C 1
ATOM 1112 O O . SER A 1 155 ? -7.928 -42.609 -1.343 1.00 52.12 155 SER A O 1
ATOM 1114 N N . ALA A 1 156 ? -8.264 -41.191 0.345 1.00 48.75 156 ALA A N 1
ATOM 1115 C CA . ALA A 1 156 ? -9.697 -41.065 0.071 1.00 48.75 156 ALA A CA 1
ATOM 1116 C C . ALA A 1 156 ? -10.015 -40.444 -1.305 1.00 48.75 156 ALA A C 1
ATOM 1118 O O . ALA A 1 156 ? -10.836 -40.976 -2.046 1.00 48.75 156 ALA A O 1
ATOM 1119 N N . VAL A 1 157 ? -9.349 -39.346 -1.678 1.00 51.12 157 VAL A N 1
ATOM 1120 C CA . VAL A 1 157 ? -9.685 -38.609 -2.913 1.00 51.12 157 VAL A CA 1
ATOM 1121 C C . VAL A 1 157 ? -9.116 -39.294 -4.157 1.00 51.12 157 VAL A C 1
ATOM 1123 O O . VAL A 1 157 ? -9.801 -39.397 -5.171 1.00 51.12 157 VAL A O 1
ATOM 1126 N N . THR A 1 158 ? -7.899 -39.835 -4.072 1.00 53.75 158 THR A N 1
ATOM 1127 C CA . THR A 1 158 ? -7.280 -40.570 -5.185 1.00 53.75 158 THR A CA 1
ATOM 1128 C C . THR A 1 158 ? -8.041 -41.859 -5.496 1.00 53.75 158 THR A C 1
ATOM 1130 O O . THR A 1 158 ? -8.254 -42.164 -6.666 1.00 53.75 158 THR A O 1
ATOM 1133 N N . THR A 1 159 ? -8.525 -42.573 -4.472 1.00 54.56 159 THR A N 1
ATOM 1134 C CA . THR A 1 159 ? -9.357 -43.770 -4.679 1.00 54.56 159 THR A CA 1
ATOM 1135 C C . THR A 1 159 ? -10.694 -43.407 -5.320 1.00 54.56 159 THR A C 1
ATOM 1137 O O . THR A 1 159 ? -11.103 -44.078 -6.258 1.00 54.56 159 THR A O 1
ATOM 1140 N N . ALA A 1 160 ? -11.336 -42.308 -4.905 1.00 58.66 160 ALA A N 1
ATOM 1141 C CA . ALA A 1 160 ? -12.614 -41.883 -5.481 1.00 58.66 160 ALA A CA 1
ATOM 1142 C C . ALA A 1 160 ? -12.514 -41.537 -6.979 1.00 58.66 160 ALA A C 1
ATOM 1144 O O . ALA A 1 160 ? -13.406 -41.876 -7.754 1.00 58.66 160 ALA A O 1
ATOM 1145 N N . ILE A 1 161 ? -11.418 -40.900 -7.406 1.00 64.00 161 ILE A N 1
ATOM 1146 C CA . ILE A 1 161 ? -11.208 -40.542 -8.818 1.00 64.00 161 ILE A CA 1
ATOM 1147 C C . ILE A 1 161 ? -10.899 -41.789 -9.659 1.00 64.00 161 ILE A C 1
ATOM 1149 O O . ILE A 1 161 ? -11.432 -41.928 -10.758 1.00 64.00 161 ILE A O 1
ATOM 1153 N N . VAL A 1 162 ? -10.085 -42.716 -9.144 1.00 68.56 162 VAL A N 1
ATOM 1154 C CA . VAL A 1 162 ? -9.764 -43.970 -9.847 1.00 68.56 162 VAL A CA 1
ATOM 1155 C C . VAL A 1 162 ? -10.987 -44.886 -9.949 1.00 68.56 162 VAL A C 1
ATOM 1157 O O . VAL A 1 162 ? -11.225 -45.445 -11.015 1.00 68.56 162 VAL A O 1
ATOM 1160 N N . ASP A 1 163 ? -11.798 -44.990 -8.894 1.00 67.94 163 ASP A N 1
ATOM 1161 C CA . ASP A 1 163 ? -13.018 -45.809 -8.889 1.00 67.94 163 ASP A CA 1
ATOM 1162 C C . ASP A 1 163 ? -14.083 -45.248 -9.849 1.00 67.94 163 ASP A C 1
ATOM 1164 O O . ASP A 1 163 ? -14.712 -45.990 -10.601 1.00 67.94 163 ASP A O 1
ATOM 1168 N N . THR A 1 164 ? -14.199 -43.917 -9.931 1.00 68.56 164 THR A N 1
ATOM 1169 C CA . THR A 1 164 ? -15.101 -43.249 -10.889 1.00 68.56 164 THR A CA 1
ATOM 1170 C C . THR A 1 164 ? -14.677 -43.492 -12.341 1.00 68.56 164 THR A C 1
ATOM 1172 O O . THR A 1 164 ? -15.524 -43.687 -13.210 1.00 68.56 164 THR A O 1
ATOM 1175 N N . LEU A 1 165 ? -13.370 -43.507 -12.622 1.00 67.19 165 LEU A N 1
ATOM 1176 C CA . LEU A 1 165 ? -12.853 -43.776 -13.968 1.00 67.19 165 LEU A CA 1
ATOM 1177 C C . LEU A 1 165 ? -12.944 -45.262 -14.349 1.00 67.19 165 LEU A C 1
ATOM 1179 O O . LEU A 1 165 ? -13.099 -45.569 -15.526 1.00 67.19 165 LEU A O 1
ATOM 1183 N N . ALA A 1 166 ? -12.890 -46.176 -13.376 1.00 67.25 166 ALA A N 1
ATOM 1184 C CA . ALA A 1 166 ? -13.050 -47.612 -13.608 1.00 67.25 166 ALA A CA 1
ATOM 1185 C C . ALA A 1 166 ? -14.510 -48.024 -13.881 1.00 67.25 166 ALA A C 1
ATOM 1187 O O . ALA A 1 166 ? -14.745 -49.024 -14.555 1.00 67.25 166 ALA A O 1
ATOM 1188 N N . GLN A 1 167 ? -15.488 -47.255 -13.389 1.00 60.00 167 GLN A N 1
ATOM 1189 C CA . GLN A 1 167 ? -16.920 -47.500 -13.618 1.00 60.00 167 GLN A CA 1
ATOM 1190 C C . GLN A 1 167 ? -17.426 -46.956 -14.965 1.00 60.00 167 GLN A C 1
ATOM 1192 O O . GLN A 1 167 ? -18.567 -47.219 -15.347 1.00 60.00 167 GLN A O 1
ATOM 1197 N N . TRP A 1 168 ? -16.595 -46.219 -15.709 1.00 54.62 168 TRP A N 1
ATOM 1198 C CA . TRP A 1 168 ? -16.963 -45.690 -17.018 1.00 54.62 168 TRP A CA 1
ATOM 1199 C C . TRP A 1 168 ? -16.764 -46.757 -18.101 1.00 54.62 168 TRP A C 1
ATOM 1201 O O . TRP A 1 168 ? -15.658 -46.983 -18.590 1.00 54.62 168 TRP A O 1
ATOM 1211 N N . THR A 1 169 ? -17.854 -47.428 -18.471 1.00 54.59 169 THR A N 1
ATOM 1212 C CA . THR A 1 169 ? -17.917 -48.289 -19.659 1.00 54.59 169 THR A CA 1
ATOM 1213 C C . THR A 1 169 ? -18.659 -47.540 -20.770 1.00 54.59 169 THR A C 1
ATOM 1215 O O . THR A 1 169 ? -19.709 -46.953 -20.507 1.00 54.59 169 THR A O 1
ATOM 1218 N N . PRO A 1 170 ? -18.123 -47.489 -22.003 1.00 47.03 170 PRO A N 1
ATOM 1219 C CA . PRO A 1 170 ? -18.839 -46.902 -23.123 1.00 47.03 170 PRO A CA 1
ATOM 1220 C C . PRO A 1 170 ? -19.870 -47.921 -23.626 1.00 47.03 170 PRO A C 1
ATOM 1222 O O . PRO A 1 170 ? -19.513 -48.866 -24.326 1.00 47.03 170 PRO A O 1
ATOM 1225 N N . GLU A 1 171 ? -21.137 -47.756 -23.247 1.00 49.03 171 GLU A N 1
ATOM 1226 C CA . GLU A 1 171 ? -22.246 -48.514 -23.837 1.00 49.03 171 GLU A CA 1
ATOM 1227 C C . GLU A 1 171 ? -22.756 -47.824 -25.117 1.00 49.03 171 GLU A C 1
ATOM 1229 O O . GLU A 1 171 ? -23.233 -46.692 -25.089 1.00 49.03 171 GLU A O 1
ATOM 1234 N N . ASP A 1 172 ? -22.594 -48.556 -26.225 1.00 44.94 172 ASP A N 1
ATOM 1235 C CA . ASP A 1 172 ? -23.385 -48.596 -27.462 1.00 44.94 172 ASP A CA 1
ATOM 1236 C C . ASP A 1 172 ? -23.830 -47.284 -28.139 1.00 44.94 172 ASP A C 1
ATOM 1238 O O . ASP A 1 172 ? -24.970 -46.837 -28.014 1.00 44.94 172 ASP A O 1
ATOM 1242 N N . ASP A 1 173 ? -22.983 -46.779 -29.043 1.00 50.19 173 ASP A N 1
ATOM 1243 C CA . ASP A 1 173 ? -23.434 -45.981 -30.192 1.00 50.19 173 ASP A CA 1
ATOM 1244 C C . ASP A 1 173 ? -23.842 -46.930 -31.338 1.00 50.19 173 ASP A C 1
ATOM 1246 O O . ASP A 1 173 ? -23.132 -47.124 -32.327 1.00 50.19 173 ASP A O 1
ATOM 1250 N N . THR A 1 174 ? -24.984 -47.597 -31.156 1.00 52.03 174 THR A N 1
ATOM 1251 C CA . THR A 1 174 ? -25.661 -48.367 -32.204 1.00 52.03 174 THR A CA 1
ATOM 1252 C C . THR A 1 174 ? -26.956 -47.649 -32.579 1.00 52.03 174 THR A C 1
ATOM 1254 O O . THR A 1 174 ? -27.987 -47.910 -31.967 1.00 52.03 174 THR A O 1
ATOM 1257 N N . ALA A 1 175 ? -26.924 -46.766 -33.586 1.00 46.56 175 ALA A N 1
ATOM 1258 C CA . ALA A 1 175 ? -27.995 -46.603 -34.586 1.00 46.56 175 ALA A CA 1
ATOM 1259 C C . ALA A 1 175 ? -27.745 -45.419 -35.540 1.00 46.56 175 ALA A C 1
ATOM 1261 O O . ALA A 1 175 ? -28.147 -44.294 -35.263 1.00 46.56 175 ALA A O 1
ATOM 1262 N N . LEU A 1 176 ? -27.237 -45.698 -36.744 1.00 41.44 176 LEU A N 1
ATOM 1263 C CA . LEU A 1 176 ? -27.656 -44.985 -37.957 1.00 41.44 176 LEU A CA 1
ATOM 1264 C C . LEU A 1 176 ? -27.562 -45.939 -39.159 1.00 41.44 176 LEU A C 1
ATOM 1266 O O . LEU A 1 176 ? -26.485 -46.316 -39.610 1.00 41.44 176 LEU A O 1
ATOM 1270 N N . SER A 1 177 ? -28.739 -46.388 -39.606 1.00 44.06 177 SER A N 1
ATOM 1271 C CA . SER A 1 177 ? -28.968 -47.214 -40.801 1.00 44.06 177 SER A CA 1
ATOM 1272 C C . SER A 1 177 ? -28.782 -46.421 -42.106 1.00 44.06 177 SER A C 1
ATOM 1274 O O . SER A 1 177 ? -28.848 -45.191 -42.078 1.00 44.06 177 SER A O 1
ATOM 1276 N N . PRO A 1 178 ? -28.593 -47.107 -43.253 1.00 59.94 178 PRO A N 1
ATOM 1277 C CA . PRO A 1 178 ? -28.358 -46.479 -44.548 1.00 59.94 178 PRO A CA 1
ATOM 1278 C C . PRO A 1 178 ? -29.670 -46.097 -45.252 1.00 59.94 178 PRO A C 1
ATOM 1280 O O . PRO A 1 178 ? -30.698 -46.752 -45.069 1.00 59.94 178 PRO A O 1
ATOM 1283 N N . GLY A 1 179 ? -29.599 -45.068 -46.097 1.00 55.28 179 GLY A N 1
ATOM 1284 C CA . GLY A 1 179 ? -30.599 -44.703 -47.102 1.00 55.28 179 GLY A CA 1
ATOM 1285 C C . GLY A 1 179 ? -29.911 -44.376 -48.416 1.00 55.28 179 GLY A C 1
ATOM 1286 O O . GLY A 1 179 ? -28.826 -43.755 -48.349 1.00 55.28 179 GLY A O 1
#

pLDDT: mean 77.28, std 21.71, range [30.59, 97.94]

Secondary structure (DSSP, 8-state):
-EEEEEEETTEEEEEEEEEE-HHHHHHHHHHHHHHHHTT--EEEEE-TTEEEE-HHHHHHHHHHHHHHHTTT-EEEEE---HHHHHHHHHTT-GGGSEEESSHHHHHHHHHHHHHS------PPPHHHHHHHHHHHHTTTTSSSSS-----S--SHHHHHHHHHHHT------------

Sequence (179 aa):
MAVASTTKDAVTVVSPTGVIDTRTAQAFEATMVQAFGSGARAFAIDLGKVTLITSAGIRVLVMMSHRLQRVAGGLVLFGLSARVKMVFEIGGLLQQFAIVDNEPQAIQALSVARATPASATARPSRLASLVFDVVCAEAALHEGLTSAPAPSASSAVTTAIVDTLAQWTPEDDTALSPG

Radius of gyration: 23.58 Å; Cα contacts (8 Å, |Δi|>4): 210; chains: 1; bounding box: 44×64×62 Å